Protein AF-0000000067244281 (afdb_homodimer)

Structure (mmCIF, N/CA/C/O backbone):
data_AF-0000000067244281-model_v1
#
loop_
_entity.id
_entity.type
_entity.pdbx_description
1 polymer 'EF-hand domain-containing protein'
#
loop_
_atom_site.group_PDB
_atom_site.id
_atom_site.type_symbol
_atom_site.label_atom_id
_atom_site.label_alt_id
_atom_site.label_comp_id
_atom_site.label_asym_id
_atom_site.label_entity_id
_atom_site.label_seq_id
_atom_site.pdbx_PDB_ins_code
_atom_site.Cartn_x
_atom_site.Cartn_y
_atom_site.Cartn_z
_atom_site.occupancy
_atom_site.B_iso_or_equiv
_atom_site.auth_seq_id
_atom_site.auth_comp_id
_atom_site.auth_asym_id
_atom_site.auth_atom_id
_atom_site.pdbx_PDB_model_num
ATOM 1 N N . MET A 1 1 ? 5.984 23.828 17.141 1 39.94 1 MET A N 1
ATOM 2 C CA . MET A 1 1 ? 6.027 24.656 15.93 1 39.94 1 MET A CA 1
ATOM 3 C C . MET A 1 1 ? 4.652 25.234 15.617 1 39.94 1 MET A C 1
ATOM 5 O O . MET A 1 1 ? 3.639 24.547 15.734 1 39.94 1 MET A O 1
ATOM 9 N N . ALA A 1 2 ? 4.473 26.312 15.766 1 45.44 2 ALA A N 1
ATOM 10 C CA . ALA A 1 2 ? 3.221 27.031 15.555 1 45.44 2 ALA A CA 1
ATOM 11 C C . ALA A 1 2 ? 2.51 26.547 14.297 1 45.44 2 ALA A C 1
ATOM 13 O O . ALA A 1 2 ? 3.158 26.141 13.328 1 45.44 2 ALA A O 1
ATOM 14 N N . GLY A 1 3 ? 1.385 26 14.414 1 52.44 3 GLY A N 1
ATOM 15 C CA . GLY A 1 3 ? 0.522 25.672 13.297 1 52.44 3 GLY A CA 1
ATOM 16 C C . GLY A 1 3 ? 0.707 26.594 12.102 1 52.44 3 GLY A C 1
ATOM 17 O O . GLY A 1 3 ? 0.56 27.812 12.227 1 52.44 3 GLY A O 1
ATOM 18 N N . VAL A 1 4 ? 1.718 26.25 11.312 1 57.94 4 VAL A N 1
ATOM 19 C CA . VAL A 1 4 ? 1.982 27.109 10.156 1 57.94 4 VAL A CA 1
ATOM 20 C C . VAL A 1 4 ? 0.672 27.688 9.641 1 57.94 4 VAL A C 1
ATOM 22 O O . VAL A 1 4 ? -0.298 26.953 9.422 1 57.94 4 VAL A O 1
ATOM 25 N N . ASP A 1 5 ? 0.511 29 9.852 1 70.19 5 ASP A N 1
ATOM 26 C CA . ASP A 1 5 ? -0.559 29.859 9.359 1 70.19 5 ASP A CA 1
ATOM 27 C C . ASP A 1 5 ? -0.909 29.531 7.91 1 70.19 5 ASP A C 1
ATOM 29 O O . ASP A 1 5 ? -0.02 29.391 7.066 1 70.19 5 ASP A O 1
ATOM 33 N N . PRO A 1 6 ? -2.156 28.922 7.719 1 76 6 PRO A N 1
ATOM 34 C CA . PRO A 1 6 ? -2.605 28.719 6.34 1 76 6 PRO A CA 1
ATOM 35 C C . PRO A 1 6 ? -2.156 29.844 5.402 1 76 6 PRO A C 1
ATOM 37 O O . PRO A 1 6 ? -1.939 29.609 4.211 1 76 6 PRO A O 1
ATOM 40 N N . TYR A 1 7 ? -1.967 30.953 5.961 1 81.19 7 TYR A N 1
ATOM 41 C CA . TYR A 1 7 ? -1.537 32.094 5.148 1 81.19 7 TYR A CA 1
ATOM 42 C C . TYR A 1 7 ? -0.108 31.891 4.656 1 81.19 7 TYR A C 1
ATOM 44 O O . TYR A 1 7 ? 0.201 32.188 3.498 1 81.19 7 TYR A O 1
ATOM 52 N N . VAL A 1 8 ? 0.702 31.391 5.48 1 83.69 8 VAL A N 1
ATOM 53 C CA . VAL A 1 8 ? 2.098 31.172 5.109 1 83.69 8 VAL A CA 1
ATOM 54 C C . VAL A 1 8 ? 2.188 30.109 4.031 1 83.69 8 VAL A C 1
ATOM 56 O O . VAL A 1 8 ? 2.953 30.25 3.07 1 83.69 8 VAL A O 1
ATOM 59 N N . ALA A 1 9 ? 1.4 29.062 4.184 1 85.88 9 ALA A N 1
ATOM 60 C CA . ALA A 1 9 ? 1.391 27.984 3.186 1 85.88 9 ALA A CA 1
ATOM 61 C C . ALA A 1 9 ? 0.965 28.516 1.819 1 85.88 9 ALA A C 1
ATOM 63 O O . ALA A 1 9 ? 1.514 28.109 0.792 1 85.88 9 ALA A O 1
ATOM 64 N N . ARG A 1 10 ? 0.067 29.406 1.82 1 87.69 10 ARG A N 1
ATOM 65 C CA . ARG A 1 10 ? -0.405 30 0.571 1 87.69 10 ARG A CA 1
ATOM 66 C C . ARG A 1 10 ? 0.693 30.812 -0.098 1 87.69 10 ARG A C 1
ATOM 68 O O . ARG A 1 10 ? 0.824 30.797 -1.324 1 87.69 10 ARG A O 1
ATOM 75 N N . LEU A 1 11 ? 1.408 31.531 0.73 1 86.12 11 LEU A N 1
ATOM 76 C CA . LEU A 1 11 ? 2.518 32.312 0.193 1 86.12 11 LEU A CA 1
ATOM 77 C C . LEU A 1 11 ? 3.557 31.406 -0.457 1 86.12 11 LEU A C 1
ATOM 79 O O . LEU A 1 11 ? 4.102 31.734 -1.514 1 86.12 11 LEU A O 1
ATOM 83 N N . TRP A 1 12 ? 3.811 30.281 0.186 1 86.62 12 TRP A N 1
ATOM 84 C CA . TRP A 1 12 ? 4.738 29.312 -0.394 1 86.62 12 TRP A CA 1
ATOM 85 C C . TRP A 1 12 ? 4.223 28.797 -1.73 1 86.62 12 TRP A C 1
ATOM 87 O O . TRP A 1 12 ? 4.98 28.672 -2.697 1 86.62 12 TRP A O 1
ATOM 97 N N . PHE A 1 13 ? 2.967 28.484 -1.746 1 90.19 13 PHE A N 1
ATOM 98 C CA . PHE A 1 13 ? 2.318 28.016 -2.963 1 90.19 13 PHE A CA 1
ATOM 99 C C . PHE A 1 13 ? 2.518 29.016 -4.105 1 90.19 13 PHE A C 1
ATOM 101 O O . PHE A 1 13 ? 2.961 28.641 -5.191 1 90.19 13 PHE A O 1
ATOM 108 N N . GLU A 1 14 ? 2.189 30.234 -3.84 1 89.5 14 GLU A N 1
ATOM 109 C CA . GLU A 1 14 ? 2.266 31.281 -4.855 1 89.5 14 GLU A CA 1
ATOM 110 C C . GLU A 1 14 ? 3.705 31.5 -5.32 1 89.5 14 GLU A C 1
ATOM 112 O O . GLU A 1 14 ? 3.947 31.781 -6.492 1 89.5 14 GLU A O 1
ATOM 117 N N . SER A 1 15 ? 4.555 31.281 -4.441 1 88.81 15 SER A N 1
ATOM 118 C CA . SER A 1 15 ? 5.961 31.516 -4.754 1 88.81 15 SER A CA 1
ATOM 119 C C . SER A 1 15 ? 6.512 30.453 -5.695 1 88.81 15 SER A C 1
ATOM 121 O O . SER A 1 15 ? 7.41 30.719 -6.492 1 88.81 15 SER A O 1
ATOM 123 N N . VAL A 1 16 ? 5.984 29.281 -5.609 1 88.56 16 VAL A N 1
ATOM 124 C CA . VAL A 1 16 ? 6.621 28.172 -6.316 1 88.56 16 VAL A CA 1
ATOM 125 C C . VAL A 1 16 ? 5.82 27.844 -7.574 1 88.56 16 VAL A C 1
ATOM 127 O O . VAL A 1 16 ? 6.328 27.172 -8.477 1 88.56 16 VAL A O 1
ATOM 130 N N . ASP A 1 17 ? 4.578 28.234 -7.566 1 89.56 17 ASP A N 1
ATOM 131 C CA . ASP A 1 17 ? 3.783 27.984 -8.766 1 89.56 17 ASP A CA 1
ATOM 132 C C . ASP A 1 17 ? 4.398 28.672 -9.984 1 89.56 17 ASP A C 1
ATOM 134 O O . ASP A 1 17 ? 3.861 29.672 -10.484 1 89.56 17 ASP A O 1
ATOM 138 N N . ALA A 1 18 ? 5.383 28.078 -10.594 1 84.12 18 ALA A N 1
ATOM 139 C CA . ALA A 1 18 ? 6.238 28.641 -11.641 1 84.12 18 ALA A CA 1
ATOM 140 C C . ALA A 1 18 ? 5.434 28.953 -12.898 1 84.12 18 ALA A C 1
ATOM 142 O O . ALA A 1 18 ? 5.73 29.922 -13.609 1 84.12 18 ALA A O 1
ATOM 143 N N . ASP A 1 19 ? 4.418 28.219 -13.164 1 84.06 19 ASP A N 1
ATOM 144 C CA . ASP A 1 19 ? 3.695 28.406 -14.422 1 84.06 19 ASP A CA 1
ATOM 145 C C . ASP A 1 19 ? 2.391 29.156 -14.188 1 84.06 19 ASP A C 1
ATOM 147 O O . ASP A 1 19 ? 1.581 29.312 -15.109 1 84.06 19 ASP A O 1
ATOM 151 N N . ASN A 1 20 ? 2.135 29.609 -13.016 1 87.06 20 ASN A N 1
ATOM 152 C CA . ASN A 1 20 ? 0.941 30.344 -12.609 1 87.06 20 ASN A CA 1
ATOM 153 C C . ASN A 1 20 ? -0.333 29.625 -13.031 1 87.06 20 ASN A C 1
ATOM 155 O O . ASN A 1 20 ? -1.274 30.25 -13.523 1 87.06 20 ASN A O 1
ATOM 159 N N . SER A 1 21 ? -0.337 28.297 -12.961 1 87.56 21 SER A N 1
ATOM 160 C CA . SER A 1 21 ? -1.467 27.469 -13.352 1 87.56 21 SER A CA 1
ATOM 161 C C . SER A 1 21 ? -2.486 27.344 -12.227 1 87.56 21 SER A C 1
ATOM 163 O O . SER A 1 21 ? -3.623 26.922 -12.445 1 87.56 21 SER A O 1
ATOM 165 N N . GLY A 1 22 ? -2.008 27.719 -11.031 1 92.56 22 GLY A N 1
ATOM 166 C CA . GLY A 1 22 ? -2.844 27.469 -9.867 1 92.56 22 GLY A CA 1
ATOM 167 C C . GLY A 1 22 ? -2.748 26.047 -9.344 1 92.56 22 GLY A C 1
ATOM 168 O O . GLY A 1 22 ? -3.506 25.656 -8.453 1 92.56 22 GLY A O 1
ATOM 169 N N . LEU A 1 23 ? -1.831 25.312 -9.938 1 93.69 23 LEU A N 1
ATOM 170 C CA . LEU A 1 23 ? -1.598 23.938 -9.523 1 93.69 23 LEU A CA 1
ATOM 171 C C . LEU A 1 23 ? -0.111 23.672 -9.305 1 93.69 23 LEU A C 1
ATOM 173 O O . LEU A 1 23 ? 0.734 24.297 -9.953 1 93.69 23 LEU A O 1
ATOM 177 N N . LEU A 1 24 ? 0.191 22.859 -8.305 1 94.25 24 LEU A N 1
ATOM 178 C CA . LEU A 1 24 ? 1.571 22.453 -8.055 1 94.25 24 LEU A CA 1
ATOM 179 C C . LEU A 1 24 ? 1.804 21.016 -8.461 1 94.25 24 LEU A C 1
ATOM 181 O O . LEU A 1 24 ? 1.028 20.125 -8.094 1 94.25 24 LEU A O 1
ATOM 185 N N . ASP A 1 25 ? 2.805 20.812 -9.266 1 92.5 25 ASP A N 1
ATOM 186 C CA . ASP A 1 25 ? 3.25 19.438 -9.484 1 92.5 25 ASP A CA 1
ATOM 187 C C . ASP A 1 25 ? 4.219 18.984 -8.391 1 92.5 25 ASP A C 1
ATOM 189 O O . ASP A 1 25 ? 4.473 19.734 -7.441 1 92.5 25 ASP A O 1
ATOM 193 N N . ALA A 1 26 ? 4.785 17.75 -8.484 1 92.69 26 ALA A N 1
ATOM 194 C CA . ALA A 1 26 ? 5.613 17.188 -7.43 1 92.69 26 ALA A CA 1
ATOM 195 C C . ALA A 1 26 ? 6.895 17.984 -7.238 1 92.69 26 ALA A C 1
ATOM 197 O O . ALA A 1 26 ? 7.328 18.203 -6.105 1 92.69 26 ALA A O 1
ATOM 198 N N . LYS A 1 27 ? 7.457 18.391 -8.32 1 93.19 27 LYS A N 1
ATOM 199 C CA . LYS A 1 27 ? 8.695 19.172 -8.25 1 93.19 27 LYS A CA 1
ATOM 200 C C . LYS A 1 27 ? 8.461 20.516 -7.555 1 93.19 27 LYS A C 1
ATOM 202 O O . LYS A 1 27 ? 9.242 20.922 -6.695 1 93.19 27 LYS A O 1
ATOM 207 N N . GLU A 1 28 ? 7.402 21.156 -7.957 1 94.38 28 GLU A N 1
ATOM 208 C CA . GLU A 1 28 ? 7.051 22.438 -7.348 1 94.38 28 GLU A CA 1
ATOM 209 C C . GLU A 1 28 ? 6.68 22.266 -5.875 1 94.38 28 GLU A C 1
ATOM 211 O O . GLU A 1 28 ? 7.035 23.094 -5.039 1 94.38 28 GLU A O 1
ATOM 216 N N . LEU A 1 29 ? 5.988 21.234 -5.625 1 93.62 29 LEU A N 1
ATOM 217 C CA . LEU A 1 29 ? 5.621 20.922 -4.246 1 93.62 29 LEU A CA 1
ATOM 218 C C . LEU A 1 29 ? 6.863 20.766 -3.379 1 93.62 29 LEU A C 1
ATOM 220 O O . LEU A 1 29 ? 6.941 21.328 -2.283 1 93.62 29 LEU A O 1
ATOM 224 N N . ARG A 1 30 ? 7.723 20.016 -3.881 1 93.38 30 ARG A N 1
ATOM 225 C CA . ARG A 1 30 ? 8.961 19.797 -3.137 1 93.38 30 ARG A CA 1
ATOM 226 C C . ARG A 1 30 ? 9.648 21.109 -2.816 1 93.38 30 ARG A C 1
ATOM 228 O O . ARG A 1 30 ? 10.125 21.312 -1.699 1 93.38 30 ARG A O 1
ATOM 235 N N . GLN A 1 31 ? 9.75 21.953 -3.746 1 93.5 31 GLN A N 1
ATOM 236 C CA . GLN A 1 31 ? 10.367 23.266 -3.562 1 93.5 31 GLN A CA 1
ATOM 237 C C . GLN A 1 31 ? 9.617 24.078 -2.512 1 93.5 31 GLN A C 1
ATOM 239 O O . GLN A 1 31 ? 10.234 24.734 -1.669 1 93.5 31 GLN A O 1
ATOM 244 N N . ALA A 1 32 ? 8.367 24.062 -2.607 1 91.12 32 ALA A N 1
ATOM 245 C CA . ALA A 1 32 ? 7.543 24.812 -1.657 1 91.12 32 ALA A CA 1
ATOM 246 C C . ALA A 1 32 ? 7.77 24.312 -0.231 1 91.12 32 ALA A C 1
ATOM 248 O O . ALA A 1 32 ? 7.918 25.125 0.693 1 91.12 32 ALA A O 1
ATOM 249 N N . LEU A 1 33 ? 7.824 23.031 -0.092 1 90.44 33 LEU A N 1
ATOM 250 C CA . LEU A 1 33 ? 8.008 22.438 1.229 1 90.44 33 LEU A CA 1
ATOM 251 C C . LEU A 1 33 ? 9.406 22.719 1.76 1 90.44 33 LEU A C 1
ATOM 253 O O . LEU A 1 33 ? 9.594 22.891 2.967 1 90.44 33 LEU A O 1
ATOM 257 N N . GLU A 1 34 ? 10.32 22.734 0.867 1 91.5 34 GLU A N 1
ATOM 258 C CA . GLU A 1 34 ? 11.688 23.062 1.255 1 91.5 34 GLU A CA 1
ATOM 259 C C . GLU A 1 34 ? 11.773 24.484 1.836 1 91.5 34 GLU A C 1
ATOM 261 O O . GLU A 1 34 ? 12.539 24.719 2.771 1 91.5 34 GLU A O 1
ATOM 266 N N . ILE A 1 35 ? 11.094 25.375 1.271 1 87.44 35 ILE A N 1
ATOM 267 C CA . ILE A 1 35 ? 11.039 26.75 1.776 1 87.44 35 ILE A CA 1
ATOM 268 C C . ILE A 1 35 ? 10.578 26.75 3.23 1 87.44 35 ILE A C 1
ATOM 270 O O . ILE A 1 35 ? 11.07 27.531 4.047 1 87.44 35 ILE A O 1
ATOM 274 N N . GLY A 1 36 ? 9.711 25.891 3.531 1 83.62 36 GLY A N 1
ATOM 275 C CA . GLY A 1 36 ? 9.172 25.797 4.879 1 83.62 36 GLY A CA 1
ATOM 276 C C . GLY A 1 36 ? 10.055 25 5.816 1 83.62 36 GLY A C 1
ATOM 277 O O . GLY A 1 36 ? 9.695 24.766 6.973 1 83.62 36 GLY A O 1
ATOM 278 N N . GLY A 1 37 ? 11.125 24.578 5.297 1 84.75 37 GLY A N 1
ATOM 279 C CA . GLY A 1 37 ? 12.07 23.859 6.145 1 84.75 37 GLY A CA 1
ATOM 280 C C . GLY A 1 37 ? 11.844 22.359 6.145 1 84.75 37 GLY A C 1
ATOM 281 O O . GLY A 1 37 ? 12.359 21.641 7.008 1 84.75 37 GLY A O 1
ATOM 282 N N . LEU A 1 38 ? 11.016 21.953 5.273 1 84 38 LEU A N 1
ATOM 283 C CA . LEU A 1 38 ? 10.727 20.531 5.16 1 84 38 LEU A CA 1
ATOM 284 C C . LEU A 1 38 ? 11.438 19.922 3.955 1 84 38 LEU A C 1
ATOM 286 O O . LEU A 1 38 ? 11.086 20.219 2.809 1 84 38 LEU A O 1
ATOM 290 N N . GLY A 1 39 ? 12.453 19.172 4.184 1 87 39 GLY A N 1
ATOM 291 C CA . GLY A 1 39 ? 13.211 18.547 3.107 1 87 39 GLY A CA 1
ATOM 292 C C . GLY A 1 39 ? 12.742 17.141 2.783 1 87 39 GLY A C 1
ATOM 293 O O . GLY A 1 39 ? 12.992 16.219 3.545 1 87 39 GLY A O 1
ATOM 294 N N . TYR A 1 40 ? 11.984 17.062 1.652 1 90.12 40 TYR A N 1
ATOM 295 C CA . TYR A 1 40 ? 11.531 15.742 1.208 1 90.12 40 TYR A CA 1
ATOM 296 C C . TYR A 1 40 ? 12.102 15.398 -0.159 1 90.12 40 TYR A C 1
ATOM 298 O O . TYR A 1 40 ? 12.539 16.281 -0.9 1 90.12 40 TYR A O 1
ATOM 306 N N . SER A 1 41 ? 12.164 14.18 -0.38 1 90.94 41 SER A N 1
ATOM 307 C CA . SER A 1 41 ? 12.617 13.711 -1.688 1 90.94 41 SER A CA 1
ATOM 308 C C . SER A 1 41 ? 11.531 13.914 -2.744 1 90.94 41 SER A C 1
ATOM 310 O O . SER A 1 41 ? 10.375 14.172 -2.414 1 90.94 41 SER A O 1
ATOM 312 N N . LEU A 1 42 ? 11.906 13.859 -3.977 1 90.5 42 LEU A N 1
ATOM 313 C CA . LEU A 1 42 ? 10.945 13.953 -5.066 1 90.5 42 LEU A CA 1
ATOM 314 C C . LEU A 1 42 ? 9.953 12.797 -5.023 1 90.5 42 LEU A C 1
ATOM 316 O O . LEU A 1 42 ? 8.773 12.977 -5.312 1 90.5 42 LEU A O 1
ATOM 320 N N . GLN A 1 43 ? 10.453 11.672 -4.676 1 84.69 43 GLN A N 1
ATOM 321 C CA . GLN A 1 43 ? 9.594 10.508 -4.551 1 84.69 43 GLN A CA 1
ATOM 322 C C . GLN A 1 43 ? 8.508 10.734 -3.494 1 84.69 43 GLN A C 1
ATOM 324 O O . GLN A 1 43 ? 7.336 10.438 -3.729 1 84.69 43 GLN A O 1
ATOM 329 N N . GLN A 1 44 ? 8.891 11.289 -2.414 1 89.56 44 GLN A N 1
ATOM 330 C CA . GLN A 1 44 ? 7.922 11.609 -1.368 1 89.56 44 GLN A CA 1
ATOM 331 C C . GLN A 1 44 ? 6.914 12.648 -1.851 1 89.56 44 GLN A C 1
ATOM 333 O O . GLN A 1 44 ? 5.715 12.531 -1.586 1 89.56 44 GLN A O 1
ATOM 338 N N . ALA A 1 45 ? 7.43 13.625 -2.57 1 92.31 45 ALA A N 1
ATOM 339 C CA . ALA A 1 45 ? 6.543 14.664 -3.1 1 92.31 45 ALA A CA 1
ATOM 340 C C . ALA A 1 45 ? 5.473 14.055 -4 1 92.31 45 ALA A C 1
ATOM 342 O O . ALA A 1 45 ? 4.305 14.453 -3.947 1 92.31 45 ALA A O 1
ATOM 343 N N . HIS A 1 46 ? 5.852 13.086 -4.797 1 88.12 46 HIS A N 1
ATOM 344 C CA . HIS A 1 46 ? 4.879 12.406 -5.645 1 88.12 46 HIS A CA 1
ATOM 345 C C . HIS A 1 46 ? 3.83 11.68 -4.809 1 88.12 46 HIS A C 1
ATOM 347 O O . HIS A 1 46 ? 2.645 11.695 -5.145 1 88.12 46 HIS A O 1
ATOM 353 N N . GLN A 1 47 ? 4.238 11.133 -3.771 1 86.06 47 GLN A N 1
ATOM 354 C CA . GLN A 1 47 ? 3.316 10.43 -2.887 1 86.06 47 GLN A CA 1
ATOM 355 C C . GLN A 1 47 ? 2.312 11.391 -2.262 1 86.06 47 GLN A C 1
ATOM 357 O O . GLN A 1 47 ? 1.13 11.062 -2.131 1 86.06 47 GLN A O 1
ATOM 362 N N . PHE A 1 48 ? 2.873 12.508 -1.872 1 92.19 48 PHE A N 1
ATOM 363 C CA . PHE A 1 48 ? 2.002 13.508 -1.267 1 92.19 48 PHE A CA 1
ATOM 364 C C . PHE A 1 48 ? 0.946 13.984 -2.26 1 92.19 48 PHE A C 1
ATOM 366 O O . PHE A 1 48 ? -0.233 14.086 -1.918 1 92.19 48 PHE A O 1
ATOM 373 N N . VAL A 1 49 ? 1.405 14.203 -3.436 1 91.5 49 VAL A N 1
ATOM 374 C CA . VAL A 1 49 ? 0.482 14.641 -4.48 1 91.5 49 VAL A CA 1
ATOM 375 C C . VAL A 1 49 ? -0.617 13.594 -4.664 1 91.5 49 VAL A C 1
ATOM 377 O O . VAL A 1 49 ? -1.804 13.93 -4.68 1 91.5 49 VAL A O 1
ATOM 380 N N . ARG A 1 50 ? -0.253 12.422 -4.73 1 84.5 50 ARG A N 1
ATOM 381 C CA . ARG A 1 50 ? -1.217 11.352 -4.941 1 84.5 50 ARG A CA 1
ATOM 382 C C . ARG A 1 50 ? -2.213 11.273 -3.789 1 84.5 50 ARG A C 1
ATOM 384 O O . ARG A 1 50 ? -3.41 11.078 -4.008 1 84.5 50 ARG A O 1
ATOM 391 N N . ALA A 1 51 ? -1.739 11.422 -2.596 1 87.69 51 ALA A N 1
ATOM 392 C CA . ALA A 1 51 ? -2.564 11.266 -1.401 1 87.69 51 ALA A CA 1
ATOM 393 C C . ALA A 1 51 ? -3.543 12.43 -1.258 1 87.69 51 ALA A C 1
ATOM 395 O O . ALA A 1 51 ? -4.629 12.273 -0.692 1 87.69 51 ALA A O 1
ATOM 396 N N . PHE A 1 52 ? -3.15 13.594 -1.808 1 91.69 52 PHE A N 1
ATOM 397 C CA . PHE A 1 52 ? -3.963 14.773 -1.511 1 91.69 52 PHE A CA 1
ATOM 398 C C . PHE A 1 52 ? -4.629 15.297 -2.775 1 91.69 52 PHE A C 1
ATOM 400 O O . PHE A 1 52 ? -5.438 16.234 -2.713 1 91.69 52 PHE A O 1
ATOM 407 N N . ASP A 1 53 ? -4.254 14.609 -3.869 1 88.62 53 ASP A N 1
ATOM 408 C CA . ASP A 1 53 ? -4.879 14.984 -5.133 1 88.62 53 ASP A CA 1
ATOM 409 C C . ASP A 1 53 ? -6.305 14.445 -5.223 1 88.62 53 ASP A C 1
ATOM 411 O O . ASP A 1 53 ? -6.508 13.258 -5.484 1 88.62 53 ASP A O 1
ATOM 415 N N . SER A 1 54 ? -7.262 15.289 -5.121 1 81.69 54 SER A N 1
ATOM 416 C CA . SER A 1 54 ? -8.656 14.867 -5.145 1 81.69 54 SER A CA 1
ATOM 417 C C . SER A 1 54 ? -9.211 14.859 -6.566 1 81.69 54 SER A C 1
ATOM 419 O O . SER A 1 54 ? -10.25 14.25 -6.832 1 81.69 54 SER A O 1
ATOM 421 N N . LYS A 1 55 ? -8.516 15.469 -7.469 1 80.81 55 LYS A N 1
ATOM 422 C CA . LYS A 1 55 ? -9.039 15.617 -8.82 1 80.81 55 LYS A CA 1
ATOM 423 C C . LYS A 1 55 ? -8.43 14.586 -9.766 1 80.81 55 LYS A C 1
ATOM 425 O O . LYS A 1 55 ? -8.875 14.438 -10.906 1 80.81 55 LYS A O 1
ATOM 430 N N . GLY A 1 56 ? -7.402 13.992 -9.352 1 77.5 56 GLY A N 1
ATOM 431 C CA . GLY A 1 56 ? -6.793 12.938 -10.148 1 77.5 56 GLY A CA 1
ATOM 432 C C . GLY A 1 56 ? -5.934 13.469 -11.281 1 77.5 56 GLY A C 1
ATOM 433 O O . GLY A 1 56 ? -5.695 12.773 -12.266 1 77.5 56 GLY A O 1
ATOM 434 N N . ASN A 1 57 ? -5.566 14.641 -11.242 1 80.69 57 ASN A N 1
ATOM 435 C CA . ASN A 1 57 ? -4.758 15.211 -12.312 1 80.69 57 ASN A CA 1
ATOM 436 C C . ASN A 1 57 ? -3.275 15.227 -11.953 1 80.69 57 ASN A C 1
ATOM 438 O O . ASN A 1 57 ? -2.473 15.859 -12.633 1 80.69 57 ASN A O 1
ATOM 442 N N . HIS A 1 58 ? -2.869 14.719 -10.781 1 84.75 58 HIS A N 1
ATOM 443 C CA . HIS A 1 58 ? -1.497 14.578 -10.305 1 84.75 58 HIS A CA 1
ATOM 444 C C . HIS A 1 58 ? -0.901 15.922 -9.922 1 84.75 58 HIS A C 1
ATOM 446 O O . HIS A 1 58 ? 0.314 16.125 -10 1 84.75 58 HIS A O 1
ATOM 452 N N . LYS A 1 59 ? -1.717 16.906 -9.648 1 92.12 59 LYS A N 1
ATOM 453 C CA . LYS A 1 59 ? -1.316 18.219 -9.156 1 92.12 59 LYS A CA 1
ATOM 454 C C . LYS A 1 59 ? -2.176 18.641 -7.969 1 92.12 59 LYS A C 1
ATOM 456 O O . LYS A 1 59 ? -3.238 18.062 -7.727 1 92.12 59 LYS A O 1
ATOM 461 N N . LEU A 1 60 ? -1.654 19.578 -7.242 1 94.75 60 LEU A N 1
ATOM 462 C CA . LEU A 1 60 ? -2.391 20.062 -6.078 1 94.75 60 LEU A CA 1
ATOM 463 C C . LEU A 1 60 ? -2.812 21.516 -6.27 1 94.75 60 LEU A C 1
ATOM 465 O O . LEU A 1 60 ? -2.012 22.359 -6.707 1 94.75 60 LEU A O 1
ATOM 469 N N . ASN A 1 61 ? -4.02 21.797 -6.039 1 94.38 61 ASN A N 1
ATOM 470 C CA . ASN A 1 61 ? -4.434 23.188 -5.934 1 94.38 61 ASN A CA 1
ATOM 471 C C . ASN A 1 61 ? -4.062 23.781 -4.574 1 94.38 61 ASN A C 1
ATOM 473 O O . ASN A 1 61 ? -3.52 23.078 -3.717 1 94.38 61 ASN A O 1
ATOM 477 N N . VAL A 1 62 ? -4.348 25.047 -4.453 1 92 62 VAL A N 1
ATOM 478 C CA . VAL A 1 62 ? -3.893 25.75 -3.26 1 92 62 VAL A CA 1
ATOM 479 C C . VAL A 1 62 ? -4.543 25.141 -2.018 1 92 62 VAL A C 1
ATOM 481 O O . VAL A 1 62 ? -3.893 25 -0.982 1 92 62 VAL A O 1
ATOM 484 N N . ASN A 1 63 ? -5.773 24.812 -2.053 1 93.56 63 ASN A N 1
ATOM 485 C CA . ASN A 1 63 ? -6.461 24.219 -0.909 1 93.56 63 ASN A CA 1
ATOM 486 C C . ASN A 1 63 ? -5.883 22.859 -0.547 1 93.56 63 ASN A C 1
ATOM 488 O O . ASN A 1 63 ? -5.676 22.562 0.63 1 93.56 63 ASN A O 1
ATOM 492 N N . GLU A 1 64 ? -5.652 22.047 -1.507 1 94.06 64 GLU A N 1
ATOM 493 C CA . GLU A 1 64 ? -5.035 20.75 -1.291 1 94.06 64 GLU A CA 1
ATOM 494 C C . GLU A 1 64 ? -3.648 20.891 -0.672 1 94.06 64 GLU A C 1
ATOM 496 O O . GLU A 1 64 ? -3.271 20.109 0.202 1 94.06 64 GLU A O 1
ATOM 501 N N . PHE A 1 65 ? -2.936 21.906 -1.188 1 94.12 65 PHE A N 1
ATOM 502 C CA . PHE A 1 65 ? -1.602 22.172 -0.656 1 94.12 65 PHE A CA 1
ATOM 503 C C . PHE A 1 65 ? -1.673 22.562 0.813 1 94.12 65 PHE A C 1
ATOM 505 O O . PHE A 1 65 ? -0.882 22.094 1.631 1 94.12 65 PHE A O 1
ATOM 512 N N . VAL A 1 66 ? -2.549 23.422 1.122 1 92.69 66 VAL A N 1
ATOM 513 C CA . VAL A 1 66 ? -2.693 23.875 2.5 1 92.69 66 VAL A CA 1
ATOM 514 C C . VAL A 1 66 ? -3.047 22.703 3.404 1 92.69 66 VAL A C 1
ATOM 516 O O . VAL A 1 66 ? -2.52 22.578 4.512 1 92.69 66 VAL A O 1
ATOM 519 N N . GLU A 1 67 ? -3.912 21.859 2.934 1 93.25 67 GLU A N 1
ATOM 520 C CA . GLU A 1 67 ? -4.277 20.656 3.689 1 93.25 67 GLU A CA 1
ATOM 521 C C . GLU A 1 67 ? -3.068 19.75 3.91 1 93.25 67 GLU A C 1
ATOM 523 O O . GLU A 1 67 ? -2.869 19.234 5.008 1 93.25 67 GLU A O 1
ATOM 528 N N . LEU A 1 68 ? -2.352 19.562 2.875 1 94 68 LEU A N 1
ATOM 529 C CA . LEU A 1 68 ? -1.132 18.766 2.977 1 94 68 LEU A CA 1
ATOM 530 C C . LEU A 1 68 ? -0.17 19.375 3.99 1 94 68 LEU A C 1
ATOM 532 O O . LEU A 1 68 ? 0.377 18.672 4.836 1 94 68 LEU A O 1
ATOM 536 N N . HIS A 1 69 ? 0.009 20.688 3.82 1 91.62 69 HIS A N 1
ATOM 537 C CA . HIS A 1 69 ? 0.905 21.391 4.742 1 91.62 69 HIS A CA 1
ATOM 538 C C . HIS A 1 69 ? 0.463 21.188 6.188 1 91.62 69 HIS A C 1
ATOM 540 O O . HIS A 1 69 ? 1.29 20.938 7.062 1 91.62 69 HIS A O 1
ATOM 546 N N . ARG A 1 70 ? -0.782 21.359 6.43 1 92.06 70 ARG A N 1
ATOM 547 C CA . ARG A 1 70 ? -1.326 21.156 7.77 1 92.06 70 ARG A CA 1
ATOM 548 C C . ARG A 1 70 ? -1.073 19.734 8.258 1 92.06 70 ARG A C 1
ATOM 550 O O . ARG A 1 70 ? -0.711 19.531 9.414 1 92.06 70 ARG A O 1
ATOM 557 N N . PHE A 1 71 ? -1.297 18.859 7.414 1 93.75 71 PHE A N 1
ATOM 558 C CA . PHE A 1 71 ? -1.076 17.453 7.719 1 93.75 71 PHE A CA 1
ATOM 559 C C . PHE A 1 71 ? 0.375 17.203 8.109 1 93.75 71 PHE A C 1
ATOM 561 O O . PHE A 1 71 ? 0.647 16.594 9.141 1 93.75 71 PHE A O 1
ATOM 568 N N . LEU A 1 72 ? 1.306 17.672 7.309 1 93.62 72 LEU A N 1
ATOM 569 C CA . LEU A 1 72 ? 2.729 17.484 7.562 1 93.62 72 LEU A CA 1
ATOM 570 C C . LEU A 1 72 ? 3.137 18.109 8.891 1 93.62 72 LEU A C 1
ATOM 572 O O . LEU A 1 72 ? 3.916 17.531 9.648 1 93.62 72 LEU A O 1
ATOM 576 N N . SER A 1 73 ? 2.611 19.25 9.148 1 91.62 73 SER A N 1
ATOM 577 C CA . SER A 1 73 ? 2.891 19.938 10.406 1 91.62 73 SER A CA 1
ATOM 578 C C . SER A 1 73 ? 2.361 19.141 11.594 1 91.62 73 SER A C 1
ATOM 580 O O . SER A 1 73 ? 3.053 18.984 12.602 1 91.62 73 SER A O 1
ATOM 582 N N . ALA A 1 74 ? 1.157 18.656 11.438 1 93.88 74 ALA A N 1
ATOM 583 C CA . ALA A 1 74 ? 0.546 17.875 12.5 1 93.88 74 ALA A CA 1
ATOM 584 C C . ALA A 1 74 ? 1.354 16.609 12.781 1 93.88 74 ALA A C 1
ATOM 586 O O . ALA A 1 74 ? 1.533 16.219 13.945 1 93.88 74 ALA A O 1
ATOM 587 N N . VAL A 1 75 ? 1.778 15.984 11.734 1 94.75 75 VAL A N 1
ATOM 588 C CA . VAL A 1 75 ? 2.568 14.766 11.875 1 94.75 75 VAL A CA 1
ATOM 589 C C . VAL A 1 75 ? 3.871 15.078 12.609 1 94.75 75 VAL A C 1
ATOM 591 O O . VAL A 1 75 ? 4.254 14.359 13.539 1 94.75 75 VAL A O 1
ATOM 594 N N . THR A 1 76 ? 4.547 16.141 12.195 1 91.75 76 THR A N 1
ATOM 595 C CA . THR A 1 76 ? 5.805 16.547 12.82 1 91.75 76 THR A CA 1
ATOM 596 C C . THR A 1 76 ? 5.594 16.859 14.297 1 91.75 76 THR A C 1
ATOM 598 O O . THR A 1 76 ? 6.367 16.422 15.148 1 91.75 76 THR A O 1
ATOM 601 N N . ASP A 1 77 ? 4.57 17.594 14.57 1 93.5 77 ASP A N 1
ATOM 602 C CA . ASP A 1 77 ? 4.27 17.969 15.945 1 93.5 77 ASP A CA 1
ATOM 603 C C . ASP A 1 77 ? 3.975 16.734 16.797 1 93.5 77 ASP A C 1
ATOM 605 O O . ASP A 1 77 ? 4.453 16.641 17.938 1 93.5 77 ASP A O 1
ATOM 609 N N . ALA A 1 78 ? 3.184 15.859 16.281 1 95.5 78 ALA A N 1
ATOM 610 C CA . ALA A 1 78 ? 2.812 14.656 17.016 1 95.5 78 ALA A CA 1
ATOM 611 C C . ALA A 1 78 ? 4.039 13.805 17.328 1 95.5 78 ALA A C 1
ATOM 613 O O . ALA A 1 78 ? 4.207 13.328 18.453 1 95.5 78 ALA A O 1
ATOM 614 N N . PHE A 1 79 ? 4.867 13.648 16.328 1 95.56 79 PHE A N 1
ATOM 615 C CA . PHE A 1 79 ? 6.074 12.859 16.5 1 95.56 79 PHE A CA 1
ATOM 616 C C . PHE A 1 79 ? 6.996 13.5 17.531 1 95.56 79 PHE A C 1
ATOM 618 O O . PHE A 1 79 ? 7.488 12.828 18.438 1 95.56 79 PHE A O 1
ATOM 625 N N . THR A 1 80 ? 7.211 14.789 17.453 1 94.19 80 THR A N 1
ATOM 626 C CA . THR A 1 80 ? 8.117 15.508 18.328 1 94.19 80 THR A CA 1
ATOM 627 C C . THR A 1 80 ? 7.617 15.469 19.781 1 94.19 80 THR A C 1
ATOM 629 O O . THR A 1 80 ? 8.406 15.32 20.703 1 94.19 80 THR A O 1
ATOM 632 N N . ALA A 1 81 ? 6.332 15.586 19.906 1 95.06 81 ALA A N 1
ATOM 633 C CA . ALA A 1 81 ? 5.73 15.609 21.234 1 95.06 81 ALA A CA 1
ATOM 634 C C . ALA A 1 81 ? 5.977 14.289 21.969 1 95.06 81 ALA A C 1
ATOM 636 O O . ALA A 1 81 ? 6.18 14.281 23.188 1 95.06 81 ALA A O 1
ATOM 637 N N . VAL A 1 82 ? 6.004 13.219 21.266 1 94.94 82 VAL A N 1
ATOM 638 C CA . VAL A 1 82 ? 6.09 11.914 21.906 1 94.94 82 VAL A CA 1
ATOM 639 C C . VAL A 1 82 ? 7.547 11.461 21.969 1 94.94 82 VAL A C 1
ATOM 641 O O . VAL A 1 82 ? 7.973 10.828 22.938 1 94.94 82 VAL A O 1
ATOM 644 N N . ALA A 1 83 ? 8.25 11.688 20.906 1 93.5 83 ALA A N 1
ATOM 645 C CA . ALA A 1 83 ? 9.641 11.25 20.828 1 93.5 83 ALA A CA 1
ATOM 646 C C . ALA A 1 83 ? 10.508 11.992 21.844 1 93.5 83 ALA A C 1
ATOM 648 O O . ALA A 1 83 ? 11.516 11.461 22.312 1 93.5 83 ALA A O 1
ATOM 649 N N . LYS A 1 84 ? 10.141 13.125 22.266 1 92 84 LYS A N 1
ATOM 650 C CA . LYS A 1 84 ? 10.844 13.938 23.266 1 92 84 LYS A CA 1
ATOM 651 C C . LYS A 1 84 ? 12.344 13.961 22.984 1 92 84 LYS A C 1
ATOM 653 O O . LYS A 1 84 ? 13.156 13.672 23.875 1 92 84 LYS A O 1
ATOM 658 N N . GLY A 1 85 ? 12.727 14.242 21.703 1 90.31 85 GLY A N 1
ATOM 659 C CA . GLY A 1 85 ? 14.125 14.398 21.328 1 90.31 85 GLY A CA 1
ATOM 660 C C . GLY A 1 85 ? 14.727 13.141 20.734 1 90.31 85 GLY A C 1
ATOM 661 O O . GLY A 1 85 ? 15.805 13.18 20.141 1 90.31 85 GLY A O 1
ATOM 662 N N . SER A 1 86 ? 14.062 12.016 20.938 1 92.5 86 SER A N 1
ATOM 663 C CA . SER A 1 86 ? 14.539 10.773 20.328 1 92.5 86 SER A CA 1
ATOM 664 C C . SER A 1 86 ? 14.336 10.797 18.812 1 92.5 86 SER A C 1
ATOM 666 O O . SER A 1 86 ? 13.453 11.5 18.312 1 92.5 86 SER A O 1
ATOM 668 N N . LYS A 1 87 ? 15.211 10.094 18.156 1 93.44 87 LYS A N 1
ATOM 669 C CA . LYS A 1 87 ? 15.094 10.008 16.703 1 93.44 87 LYS A CA 1
ATOM 670 C C . LYS A 1 87 ? 14.055 8.969 16.297 1 93.44 87 LYS A C 1
ATOM 672 O O . LYS A 1 87 ? 13.625 8.93 15.141 1 93.44 87 LYS A O 1
ATOM 677 N N . THR A 1 88 ? 13.711 8.156 17.266 1 94.38 88 THR A N 1
ATOM 678 C CA . THR A 1 88 ? 12.773 7.082 16.953 1 94.38 88 THR A CA 1
ATOM 679 C C . THR A 1 88 ? 11.75 6.93 18.078 1 94.38 88 THR A C 1
ATOM 681 O O . THR A 1 88 ? 11.945 7.445 19.188 1 94.38 88 THR A O 1
ATOM 684 N N . ILE A 1 89 ? 10.617 6.383 17.688 1 94.25 89 ILE A N 1
ATOM 685 C CA . ILE A 1 89 ? 9.617 5.98 18.656 1 94.25 89 ILE A CA 1
ATOM 686 C C . ILE A 1 89 ? 9.398 4.469 18.578 1 94.25 89 ILE A C 1
ATOM 688 O O . ILE A 1 89 ? 9.773 3.834 17.594 1 94.25 89 ILE A O 1
ATOM 692 N N . THR A 1 90 ? 8.867 3.961 19.641 1 93.06 90 THR A N 1
ATOM 693 C CA . THR A 1 90 ? 8.625 2.523 19.688 1 93.06 90 THR A CA 1
ATOM 694 C C . THR A 1 90 ? 7.172 2.207 19.344 1 93.06 90 THR A C 1
ATOM 696 O O . THR A 1 90 ? 6.328 3.105 19.297 1 93.06 90 THR A O 1
ATOM 699 N N . ALA A 1 91 ? 6.918 0.924 19.141 1 92.44 91 ALA A N 1
ATOM 700 C CA . ALA A 1 91 ? 5.559 0.461 18.859 1 92.44 91 ALA A CA 1
ATOM 701 C C . ALA A 1 91 ? 4.613 0.801 20.016 1 92.44 91 ALA A C 1
ATOM 703 O O . ALA A 1 91 ? 3.434 1.08 19.781 1 92.44 91 ALA A O 1
ATOM 704 N N . ALA A 1 92 ? 5.133 0.853 21.156 1 93.5 92 ALA A N 1
ATOM 705 C CA . ALA A 1 92 ? 4.328 1.136 22.344 1 93.5 92 ALA A CA 1
ATOM 706 C C . ALA A 1 92 ? 3.869 2.592 22.359 1 93.5 92 ALA A C 1
ATOM 708 O O . ALA A 1 92 ? 2.824 2.914 22.922 1 93.5 92 ALA A O 1
ATOM 709 N N . ASP A 1 93 ? 4.578 3.465 21.719 1 95.44 93 ASP A N 1
ATOM 710 C CA . ASP A 1 93 ? 4.277 4.891 21.688 1 95.44 93 ASP A CA 1
ATOM 711 C C . ASP A 1 93 ? 3.334 5.227 20.531 1 95.44 93 ASP A C 1
ATOM 713 O O . ASP A 1 93 ? 2.73 6.301 20.516 1 95.44 93 ASP A O 1
ATOM 717 N N . ALA A 1 94 ? 3.244 4.312 19.641 1 94.56 94 ALA A N 1
ATOM 718 C CA . ALA A 1 94 ? 2.574 4.582 18.375 1 94.56 94 ALA A CA 1
ATOM 719 C C . ALA A 1 94 ? 1.122 4.996 18.594 1 94.56 94 ALA A C 1
ATOM 721 O O . ALA A 1 94 ? 0.652 5.973 18 1 94.56 94 ALA A O 1
ATOM 722 N N . PRO A 1 95 ? 0.416 4.316 19.531 1 95.5 95 PRO A N 1
ATOM 723 C CA . PRO A 1 95 ? -0.978 4.723 19.734 1 95.5 95 PRO A CA 1
ATOM 724 C C . PRO A 1 95 ? -1.11 6.176 20.172 1 95.5 95 PRO A C 1
ATOM 726 O O . PRO A 1 95 ? -2.037 6.871 19.766 1 95.5 95 PRO A O 1
ATOM 729 N N . GLN A 1 96 ? -0.24 6.594 20.969 1 95.94 96 GLN A N 1
ATOM 730 C CA . GLN A 1 96 ? -0.285 7.965 21.469 1 95.94 96 GLN A CA 1
ATOM 731 C C . GLN A 1 96 ? -0.042 8.969 20.344 1 95.94 96 GLN A C 1
ATOM 733 O O . GLN A 1 96 ? -0.738 9.984 20.25 1 95.94 96 GLN A O 1
ATOM 738 N N . VAL A 1 97 ? 0.92 8.727 19.547 1 95.69 97 VAL A N 1
ATOM 739 C CA . VAL A 1 97 ? 1.24 9.625 18.438 1 95.69 97 VAL A CA 1
ATOM 740 C C . VAL A 1 97 ? 0.068 9.672 17.469 1 95.69 97 VAL A C 1
ATOM 742 O O . VAL A 1 97 ? -0.352 10.758 17.047 1 95.69 97 VAL A O 1
ATOM 745 N N . LEU A 1 98 ? -0.452 8.508 17.172 1 96.75 98 LEU A N 1
ATOM 746 C CA . LEU A 1 98 ? -1.547 8.422 16.203 1 96.75 98 LEU A CA 1
ATOM 747 C C . LEU A 1 98 ? -2.803 9.094 16.75 1 96.75 98 LEU A C 1
ATOM 749 O O . LEU A 1 98 ? -3.561 9.711 16 1 96.75 98 LEU A O 1
ATOM 753 N N . ALA A 1 99 ? -2.973 8.961 18.047 1 96.12 99 ALA A N 1
ATOM 754 C CA . ALA A 1 99 ? -4.125 9.594 18.688 1 96.12 99 ALA A CA 1
ATOM 755 C C . ALA A 1 99 ? -4.086 11.109 18.5 1 96.12 99 ALA A C 1
ATOM 757 O O . ALA A 1 99 ? -5.129 11.75 18.344 1 96.12 99 ALA A O 1
ATOM 758 N N . ARG A 1 100 ? -2.93 11.695 18.547 1 94.88 100 ARG A N 1
ATOM 759 C CA . ARG A 1 100 ? -2.77 13.133 18.359 1 94.88 100 ARG A CA 1
ATOM 760 C C . ARG A 1 100 ? -3.184 13.555 16.953 1 94.88 100 ARG A C 1
ATOM 762 O O . ARG A 1 100 ? -3.541 14.711 16.719 1 94.88 100 ARG A O 1
ATOM 769 N N . LEU A 1 101 ? -3.117 12.625 16.078 1 95.25 101 LEU A N 1
ATOM 770 C CA . LEU A 1 101 ? -3.514 12.891 14.695 1 95.25 101 LEU A CA 1
ATOM 771 C C . LEU A 1 101 ? -4.977 12.516 14.469 1 95.25 101 LEU A C 1
ATOM 773 O O . LEU A 1 101 ? -5.492 12.664 13.359 1 95.25 101 LEU A O 1
ATOM 777 N N . GLY A 1 102 ? -5.586 11.984 15.477 1 94.44 102 GLY A N 1
ATOM 778 C CA . GLY A 1 102 ? -7.004 11.672 15.383 1 94.44 102 GLY A CA 1
ATOM 779 C C . GLY A 1 102 ? -7.277 10.227 15.008 1 94.44 102 GLY A C 1
ATOM 780 O O . GLY A 1 102 ? -8.398 9.875 14.641 1 94.44 102 GLY A O 1
ATOM 781 N N . TYR A 1 103 ? -6.305 9.422 15.109 1 95.44 103 TYR A N 1
ATOM 782 C CA . TYR A 1 103 ? -6.504 8.016 14.773 1 95.44 103 TYR A CA 1
ATOM 783 C C . TYR A 1 103 ? -6.5 7.148 16.031 1 95.44 103 TYR A C 1
ATOM 785 O O . TYR A 1 103 ? -5.605 7.27 16.875 1 95.44 103 TYR A O 1
ATOM 793 N N . THR A 1 104 ? -7.496 6.414 16.188 1 94.5 104 THR A N 1
ATOM 794 C CA . THR A 1 104 ? -7.586 5.379 17.219 1 94.5 104 THR A CA 1
ATOM 795 C C . THR A 1 104 ? -7.773 4.004 16.578 1 94.5 104 THR A C 1
ATOM 797 O O . THR A 1 104 ? -8.859 3.688 16.078 1 94.5 104 THR A O 1
ATOM 800 N N . LEU A 1 105 ? -6.781 3.246 16.578 1 95.69 105 LEU A N 1
ATOM 801 C CA . LEU A 1 105 ? -6.809 1.933 15.945 1 95.69 105 LEU A CA 1
ATOM 802 C C . LEU A 1 105 ? -6.93 0.826 16.984 1 95.69 105 LEU A C 1
ATOM 804 O O . LEU A 1 105 ? -6.398 0.951 18.094 1 95.69 105 LEU A O 1
ATOM 808 N N . ASP A 1 106 ? -7.621 -0.173 16.688 1 94.69 106 ASP A N 1
ATOM 809 C CA . ASP A 1 106 ? -7.594 -1.356 17.531 1 94.69 106 ASP A CA 1
ATOM 810 C C . ASP A 1 106 ? -6.266 -2.1 17.406 1 94.69 106 ASP A C 1
ATOM 812 O O . ASP A 1 106 ? -5.457 -1.784 16.531 1 94.69 106 ASP A O 1
ATOM 816 N N . PRO A 1 107 ? -5.945 -3.021 18.266 1 93.25 107 PRO A N 1
ATOM 817 C CA . PRO A 1 107 ? -4.641 -3.688 18.297 1 93.25 107 PRO A CA 1
ATOM 818 C C . PRO A 1 107 ? -4.32 -4.41 16.984 1 93.25 107 PRO A C 1
ATOM 820 O O . PRO A 1 107 ? -3.164 -4.434 16.562 1 93.25 107 PRO A O 1
ATOM 823 N N . HIS A 1 108 ? -5.281 -4.949 16.375 1 88.88 108 HIS A N 1
ATOM 824 C CA . HIS A 1 108 ? -5.039 -5.699 15.148 1 88.88 108 HIS A CA 1
ATOM 825 C C . HIS A 1 108 ? -4.621 -4.77 14.008 1 88.88 108 HIS A C 1
ATOM 827 O O . HIS A 1 108 ? -3.615 -5.016 13.344 1 88.88 108 HIS A O 1
ATOM 833 N N . ALA A 1 109 ? -5.41 -3.74 13.828 1 92.44 109 ALA A N 1
ATOM 834 C CA . ALA A 1 109 ? -5.098 -2.762 12.789 1 92.44 109 ALA A CA 1
ATOM 835 C C . ALA A 1 109 ? -3.766 -2.07 13.07 1 92.44 109 ALA A C 1
ATOM 83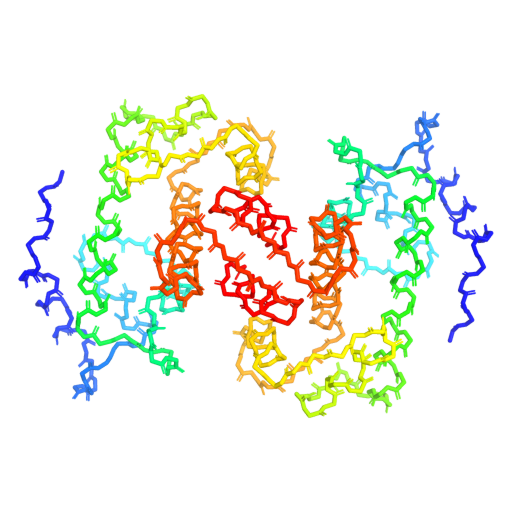7 O O . ALA A 1 109 ? -2.959 -1.868 12.164 1 92.44 109 ALA A O 1
ATOM 838 N N . LEU A 1 110 ? -3.566 -1.743 14.289 1 94.62 110 LEU A N 1
ATOM 839 C CA . LEU A 1 110 ? -2.332 -1.072 14.688 1 94.62 110 LEU A CA 1
ATOM 840 C C . LEU A 1 110 ? -1.119 -1.951 14.398 1 94.62 110 LEU A C 1
ATOM 842 O O . LEU A 1 110 ? -0.151 -1.497 13.781 1 94.62 110 LEU A O 1
ATOM 846 N N . ASN A 1 111 ? -1.198 -3.127 14.789 1 90.31 111 ASN A N 1
ATOM 847 C CA . ASN A 1 111 ? -0.089 -4.047 14.562 1 90.31 111 ASN A CA 1
ATOM 848 C C . ASN A 1 111 ? 0.188 -4.234 13.078 1 90.31 111 ASN A C 1
ATOM 850 O O . ASN A 1 111 ? 1.346 -4.273 12.656 1 90.31 111 ASN A O 1
ATOM 854 N N . ALA A 1 112 ? -0.849 -4.324 12.352 1 86.81 112 ALA A N 1
ATOM 855 C CA . ALA A 1 112 ? -0.708 -4.531 10.914 1 86.81 112 ALA A CA 1
ATOM 856 C C . ALA A 1 112 ? 0.017 -3.357 10.258 1 86.81 112 ALA A C 1
ATOM 858 O O . ALA A 1 112 ? 0.932 -3.555 9.453 1 86.81 112 ALA A O 1
ATOM 859 N N . VAL A 1 113 ? -0.342 -2.168 10.625 1 90.56 113 VAL A N 1
ATOM 860 C CA . VAL A 1 113 ? 0.244 -0.98 10.008 1 90.56 113 VAL A CA 1
ATOM 861 C C . VAL A 1 113 ? 1.7 -0.838 10.445 1 90.56 113 VAL A C 1
ATOM 863 O O . VAL A 1 113 ? 2.564 -0.483 9.641 1 90.56 113 VAL A O 1
ATOM 866 N N . LEU A 1 114 ? 1.954 -1.126 11.68 1 91 114 LEU A N 1
ATOM 867 C CA . LEU A 1 114 ? 3.314 -1.011 12.188 1 91 114 LEU A CA 1
ATOM 868 C C . LEU A 1 114 ? 4.223 -2.061 11.555 1 91 114 LEU A C 1
ATOM 870 O O . LEU A 1 114 ? 5.371 -1.767 11.203 1 91 114 LEU A O 1
ATOM 874 N N . LEU A 1 115 ? 3.695 -3.232 11.477 1 83.69 115 LEU A N 1
ATOM 875 C CA . LEU A 1 115 ? 4.477 -4.301 10.867 1 83.69 115 LEU A CA 1
ATOM 876 C C . LEU A 1 115 ? 4.809 -3.975 9.414 1 83.69 115 LEU A C 1
ATOM 878 O O . LEU A 1 115 ? 5.93 -4.215 8.961 1 83.69 115 LEU A O 1
ATOM 882 N N . ARG A 1 116 ? 3.869 -3.428 8.742 1 83.44 116 ARG A N 1
ATOM 883 C CA . ARG A 1 116 ? 4.055 -3.051 7.348 1 83.44 116 ARG A CA 1
ATOM 884 C C . ARG A 1 116 ? 5.18 -2.031 7.199 1 83.44 116 ARG A C 1
ATOM 886 O O . ARG A 1 116 ? 5.934 -2.068 6.223 1 83.44 116 ARG A O 1
ATOM 893 N N . HIS A 1 117 ? 5.297 -1.183 8.094 1 85.81 117 HIS A N 1
ATOM 894 C CA . HIS A 1 117 ? 6.215 -0.061 7.941 1 85.81 117 HIS A CA 1
ATOM 895 C C . HIS A 1 117 ? 7.504 -0.293 8.719 1 85.81 117 HIS A C 1
ATOM 897 O O . HIS A 1 117 ? 8.398 0.562 8.727 1 85.81 117 HIS A O 1
ATOM 903 N N . ASP A 1 118 ? 7.5 -1.394 9.445 1 82.38 118 ASP A N 1
ATOM 904 C CA . ASP A 1 118 ? 8.734 -1.801 10.109 1 82.38 118 ASP A CA 1
ATOM 905 C C . ASP A 1 118 ? 9.562 -2.723 9.211 1 82.38 118 ASP A C 1
ATOM 907 O O . ASP A 1 118 ? 9.781 -3.889 9.547 1 82.38 118 ASP A O 1
ATOM 911 N N . THR A 1 119 ? 10.156 -2.287 8.164 1 72.44 119 THR A N 1
ATOM 912 C CA . THR A 1 119 ? 10.797 -3.066 7.105 1 72.44 119 THR A CA 1
ATOM 913 C C . THR A 1 119 ? 12.109 -3.676 7.605 1 72.44 119 THR A C 1
ATOM 915 O O . THR A 1 119 ? 12.547 -4.715 7.102 1 72.44 119 THR A O 1
ATOM 918 N N . ASP A 1 120 ? 12.648 -3.092 8.625 1 72.12 120 ASP A N 1
ATOM 919 C CA . ASP A 1 120 ? 13.922 -3.604 9.117 1 72.12 120 ASP A CA 1
ATOM 920 C C . ASP A 1 120 ? 13.719 -4.449 10.375 1 72.12 120 ASP A C 1
ATOM 922 O O . ASP A 1 120 ? 14.688 -4.82 11.039 1 72.12 120 ASP A O 1
ATOM 926 N N . VAL A 1 121 ? 12.477 -4.621 10.766 1 75.94 121 VAL A N 1
ATOM 927 C CA . VAL A 1 121 ? 12.086 -5.457 11.898 1 75.94 121 VAL A CA 1
ATOM 928 C C . VAL A 1 121 ? 12.781 -4.969 13.164 1 75.94 121 VAL A C 1
ATOM 930 O O . VAL A 1 121 ? 13.305 -5.77 13.945 1 75.94 121 VAL A O 1
ATOM 933 N N . SER A 1 122 ? 12.969 -3.701 13.312 1 81 122 SER A N 1
ATOM 934 C CA . SER A 1 122 ? 13.625 -3.125 14.484 1 81 122 SER A CA 1
ATOM 935 C C . SER A 1 122 ? 12.641 -2.902 15.617 1 81 122 SER A C 1
ATOM 937 O O . SER A 1 122 ? 13.031 -2.824 16.781 1 81 122 SER A O 1
ATOM 939 N N . GLY A 1 123 ? 11.469 -2.697 15.32 1 86.38 123 GLY A N 1
ATOM 940 C CA . GLY A 1 123 ? 10.453 -2.352 16.297 1 86.38 123 GLY A CA 1
ATOM 941 C C . GLY A 1 123 ? 10.422 -0.873 16.625 1 86.38 123 GLY A C 1
ATOM 942 O O . GLY A 1 123 ? 9.719 -0.452 17.547 1 86.38 123 GLY A O 1
ATOM 943 N N . THR A 1 124 ? 11.312 -0.126 16.031 1 91.38 124 THR A N 1
ATOM 944 C CA . THR A 1 124 ? 11.336 1.319 16.219 1 91.38 124 THR A CA 1
ATOM 945 C C . THR A 1 124 ? 10.992 2.047 14.93 1 91.38 124 THR A C 1
ATOM 947 O O . THR A 1 124 ? 11.172 1.499 13.836 1 91.38 124 THR A O 1
ATOM 950 N N . PHE A 1 125 ? 10.492 3.211 15.039 1 93.44 125 PHE A N 1
ATOM 951 C CA . PHE A 1 125 ? 10.016 3.992 13.906 1 93.44 125 PHE A CA 1
ATOM 952 C C . PHE A 1 125 ? 10.609 5.395 13.93 1 93.44 125 PHE A C 1
ATOM 954 O O . PHE A 1 125 ? 10.445 6.129 14.906 1 93.44 125 PHE A O 1
ATOM 961 N N . ALA A 1 126 ? 11.312 5.668 12.914 1 93.75 126 ALA A N 1
ATOM 962 C CA . ALA A 1 126 ? 11.82 7.027 12.75 1 93.75 126 ALA A CA 1
ATOM 963 C C . ALA A 1 126 ? 10.727 7.969 12.258 1 93.75 126 ALA A C 1
ATOM 965 O O . ALA A 1 126 ? 9.602 7.539 12 1 93.75 126 ALA A O 1
ATOM 966 N N . ARG A 1 127 ? 11.07 9.203 12.219 1 91.25 127 ARG A N 1
ATOM 967 C CA . ARG A 1 127 ? 10.109 10.227 11.805 1 91.25 127 ARG A CA 1
ATOM 968 C C . ARG A 1 127 ? 9.539 9.914 10.422 1 91.25 127 ARG A C 1
ATOM 970 O O . ARG A 1 127 ? 8.328 10.039 10.203 1 91.25 127 ARG A O 1
ATOM 977 N N . ASP A 1 128 ? 10.359 9.492 9.555 1 90.06 128 ASP A N 1
ATOM 978 C CA . ASP A 1 128 ? 9.914 9.172 8.203 1 90.06 128 ASP A CA 1
ATOM 979 C C . ASP A 1 128 ? 8.938 8 8.211 1 90.06 128 ASP A C 1
ATOM 981 O O . ASP A 1 128 ? 7.984 7.973 7.426 1 90.06 128 ASP A O 1
ATOM 985 N N . ASP A 1 129 ? 9.195 7.016 9.016 1 91 129 ASP A N 1
ATOM 986 C CA . ASP A 1 129 ? 8.289 5.883 9.148 1 91 129 ASP A CA 1
ATOM 987 C C . ASP A 1 129 ? 6.902 6.332 9.602 1 91 129 ASP A C 1
ATOM 989 O O . ASP A 1 129 ? 5.887 5.918 9.039 1 91 129 ASP A O 1
ATOM 993 N N . PHE A 1 130 ? 6.973 7.172 10.562 1 93 130 PHE A N 1
ATOM 994 C CA . PHE A 1 130 ? 5.707 7.656 11.102 1 93 130 PHE A CA 1
ATOM 995 C C . PHE A 1 130 ? 4.965 8.5 10.07 1 93 130 PHE A C 1
ATOM 997 O O . PHE A 1 130 ? 3.734 8.453 10 1 93 130 PHE A O 1
ATOM 1004 N N . LEU A 1 131 ? 5.707 9.227 9.359 1 93.06 131 LEU A N 1
ATOM 1005 C CA . LEU A 1 131 ? 5.086 10 8.289 1 93.06 131 LEU A CA 1
ATOM 1006 C C . LEU A 1 131 ? 4.391 9.078 7.289 1 93.06 131 LEU A C 1
ATOM 1008 O O . LEU A 1 131 ? 3.256 9.344 6.883 1 93.06 131 LEU A O 1
ATOM 1012 N N . ARG A 1 132 ? 5.004 8.031 6.941 1 91.56 132 ARG A N 1
ATOM 1013 C CA . ARG A 1 132 ? 4.426 7.078 5.996 1 91.56 132 ARG A CA 1
ATOM 1014 C C . ARG A 1 132 ? 3.176 6.422 6.574 1 91.56 132 ARG A C 1
ATOM 1016 O O . ARG A 1 132 ? 2.18 6.246 5.871 1 91.56 132 ARG A O 1
ATOM 1023 N N . ILE A 1 133 ? 3.277 6.098 7.793 1 93.88 133 ILE A N 1
ATOM 1024 C CA . ILE A 1 133 ? 2.131 5.508 8.477 1 93.88 133 ILE A CA 1
ATOM 1025 C C . ILE A 1 133 ? 0.962 6.488 8.461 1 93.88 133 ILE A C 1
ATOM 1027 O O . ILE A 1 133 ? -0.168 6.113 8.141 1 93.88 133 ILE A O 1
ATOM 1031 N N . SER A 1 134 ? 1.271 7.691 8.836 1 95.12 134 SER A N 1
ATOM 1032 C CA . SER A 1 134 ? 0.237 8.719 8.906 1 95.12 134 SER A CA 1
ATOM 1033 C C . SER A 1 134 ? -0.384 8.969 7.535 1 95.12 134 SER A C 1
ATOM 1035 O O . SER A 1 134 ? -1.594 9.188 7.426 1 95.12 134 SER A O 1
ATOM 1037 N N . LEU A 1 135 ? 0.484 8.984 6.543 1 92.69 135 LEU A N 1
ATOM 1038 C CA . LEU A 1 135 ? -0.01 9.172 5.184 1 92.69 135 LEU A CA 1
ATOM 1039 C C . LEU A 1 135 ? -0.914 8.016 4.77 1 92.69 135 LEU A C 1
ATOM 1041 O O . LEU A 1 135 ? -1.959 8.227 4.152 1 92.69 135 LEU A O 1
ATOM 1045 N N . PHE A 1 136 ? -0.516 6.883 5.074 1 90.94 136 PHE A N 1
ATOM 1046 C CA . PHE A 1 136 ? -1.311 5.691 4.812 1 90.94 136 PHE A CA 1
ATOM 1047 C C . PHE A 1 136 ? -2.689 5.805 5.453 1 90.94 136 PHE A C 1
ATOM 1049 O O . PHE A 1 136 ? -3.705 5.574 4.797 1 90.94 136 PHE A O 1
ATOM 1056 N N . LEU A 1 137 ? -2.756 6.164 6.715 1 94.5 137 LEU A N 1
ATOM 1057 C CA . LEU A 1 137 ? -4.008 6.27 7.457 1 94.5 137 LEU A CA 1
ATOM 1058 C C . LEU A 1 137 ? -4.871 7.402 6.906 1 94.5 137 LEU A C 1
ATOM 1060 O O . LEU A 1 137 ? -6.098 7.285 6.855 1 94.5 137 LEU A O 1
ATOM 1064 N N . HIS A 1 138 ? -4.215 8.469 6.578 1 93 138 HIS A N 1
ATOM 1065 C CA . HIS A 1 138 ? -4.945 9.586 5.984 1 93 138 HIS A CA 1
ATOM 1066 C C . HIS A 1 138 ? -5.664 9.156 4.711 1 93 138 HIS A C 1
ATOM 1068 O O . HIS A 1 138 ? -6.852 9.445 4.539 1 93 138 HIS A O 1
ATOM 1074 N N . THR A 1 139 ? -4.977 8.477 3.85 1 89.94 139 THR A N 1
ATOM 1075 C CA . THR A 1 139 ? -5.539 8.016 2.586 1 89.94 139 THR A CA 1
ATOM 1076 C C . THR A 1 139 ? -6.633 6.977 2.828 1 89.94 139 THR A C 1
ATOM 1078 O O . THR A 1 139 ? -7.672 6.996 2.168 1 89.94 139 THR A O 1
ATOM 1081 N N . ALA A 1 140 ? -6.363 6.07 3.742 1 90.31 140 ALA A N 1
ATOM 1082 C CA . ALA A 1 140 ? -7.367 5.074 4.102 1 90.31 140 ALA A CA 1
ATOM 1083 C C . ALA A 1 140 ? -8.656 5.738 4.578 1 90.31 140 ALA A C 1
ATOM 1085 O O . ALA A 1 140 ? -9.75 5.305 4.219 1 90.31 140 ALA A O 1
ATOM 1086 N N . ARG A 1 141 ? -8.484 6.742 5.41 1 90.69 141 ARG A N 1
ATOM 1087 C CA . ARG A 1 141 ? -9.656 7.445 5.926 1 90.69 141 ARG A CA 1
ATOM 1088 C C . ARG A 1 141 ? -10.422 8.133 4.797 1 90.69 141 ARG A C 1
ATOM 1090 O O . ARG A 1 141 ? -11.656 8.094 4.766 1 90.69 141 ARG A O 1
ATOM 1097 N N . ARG A 1 142 ? -9.727 8.719 3.953 1 86.5 142 ARG A N 1
ATOM 1098 C CA . ARG A 1 142 ? -10.367 9.352 2.805 1 86.5 142 ARG A CA 1
ATOM 1099 C C . ARG A 1 142 ? -11.172 8.336 1.997 1 86.5 142 ARG A C 1
ATOM 1101 O O . ARG A 1 142 ? -12.32 8.586 1.638 1 86.5 142 ARG A O 1
ATOM 1108 N N . GLY A 1 143 ? -10.539 7.258 1.64 1 84.81 143 GLY A N 1
ATOM 1109 C CA . GLY A 1 143 ? -11.227 6.195 0.925 1 84.81 143 GLY A CA 1
ATOM 1110 C C . GLY A 1 143 ? -12.422 5.645 1.682 1 84.81 143 GLY A C 1
ATOM 1111 O O . GLY A 1 143 ? -13.492 5.434 1.1 1 84.81 143 GLY A O 1
ATOM 1112 N N . PHE A 1 144 ? -12.242 5.441 2.938 1 89.19 144 PHE A N 1
ATOM 1113 C CA . PHE A 1 144 ? -13.305 4.914 3.781 1 89.19 144 PHE A CA 1
ATOM 1114 C C . PHE A 1 144 ? -14.5 5.859 3.799 1 89.19 144 PHE A C 1
ATOM 1116 O O . PHE A 1 144 ? -15.641 5.426 3.635 1 89.19 144 PHE A O 1
ATOM 1123 N N . THR A 1 145 ? -14.18 7.109 3.992 1 87.44 145 THR A N 1
ATOM 1124 C CA . THR A 1 145 ? -15.242 8.109 4.062 1 87.44 145 THR A CA 1
ATOM 1125 C C . THR A 1 145 ? -15.984 8.203 2.732 1 87.44 145 THR A C 1
ATOM 1127 O O . THR A 1 145 ? -17.203 8.406 2.707 1 87.44 145 THR A O 1
ATOM 1130 N N . ALA A 1 146 ? -15.234 8.016 1.647 1 83.69 146 ALA A N 1
ATOM 1131 C CA . ALA A 1 146 ? -15.844 8.07 0.32 1 83.69 146 ALA A CA 1
ATOM 1132 C C . ALA A 1 146 ? -16.828 6.922 0.119 1 83.69 146 ALA A C 1
ATOM 1134 O O . ALA A 1 146 ? -17.859 7.082 -0.551 1 83.69 146 ALA A O 1
ATOM 1135 N N . PHE A 1 147 ? -16.594 5.816 0.727 1 84.81 147 PHE A N 1
ATOM 1136 C CA . PHE A 1 147 ? -17.438 4.648 0.543 1 84.81 147 PHE A CA 1
ATOM 1137 C C . PHE A 1 147 ? -18.484 4.555 1.657 1 84.81 147 PHE A C 1
ATOM 1139 O O . PHE A 1 147 ? -19.453 3.803 1.546 1 84.81 147 PHE A O 1
ATOM 1146 N N . ASP A 1 148 ? -18.25 5.312 2.703 1 85.44 148 ASP A N 1
ATOM 1147 C CA . ASP A 1 148 ? -19.203 5.375 3.805 1 85.44 148 ASP A CA 1
ATOM 1148 C C . ASP A 1 148 ? -20.047 6.645 3.727 1 85.44 148 ASP A C 1
ATOM 1150 O O . ASP A 1 148 ? -20.078 7.434 4.672 1 85.44 148 ASP A O 1
ATOM 1154 N N . ALA A 1 149 ? -20.812 6.66 2.734 1 77.38 149 ALA A N 1
ATOM 1155 C CA . ALA A 1 149 ? -21.594 7.867 2.482 1 77.38 149 ALA A CA 1
ATOM 1156 C C . ALA A 1 149 ? -22.578 8.125 3.617 1 77.38 149 ALA A C 1
ATOM 1158 O O . ALA A 1 149 ? -22.859 9.281 3.951 1 77.38 149 ALA A O 1
ATOM 1159 N N . GLN A 1 150 ? -23.031 7.125 4.238 1 80.12 150 GLN A N 1
ATOM 1160 C CA . GLN A 1 150 ? -24.047 7.281 5.281 1 80.12 150 GLN A CA 1
ATOM 1161 C C . GLN A 1 150 ? -23.406 7.375 6.66 1 80.12 150 GLN A C 1
ATOM 1163 O O . GLN A 1 150 ? -24.094 7.504 7.672 1 80.12 150 GLN A O 1
ATOM 1168 N N . ARG A 1 151 ? -22.078 7.387 6.703 1 83.5 151 ARG A N 1
ATOM 1169 C CA . ARG A 1 151 ? -21.312 7.543 7.938 1 83.5 151 ARG A CA 1
ATOM 1170 C C . ARG A 1 151 ? -21.75 6.527 8.984 1 83.5 151 ARG A C 1
ATOM 1172 O O . ARG A 1 151 ? -22.031 6.891 10.133 1 83.5 151 ARG A O 1
ATOM 1179 N N . THR A 1 152 ? -22 5.305 8.609 1 83.81 152 THR A N 1
ATOM 1180 C CA . THR A 1 152 ? -22.406 4.215 9.484 1 83.81 152 THR A CA 1
ATOM 1181 C C . THR A 1 152 ? -21.203 3.623 10.211 1 83.81 152 THR A C 1
ATOM 1183 O O . THR A 1 152 ? -21.359 2.875 11.18 1 83.81 152 THR A O 1
ATOM 1186 N N . GLY A 1 153 ? -20.016 3.988 9.812 1 83.75 153 GLY A N 1
ATOM 1187 C CA . GLY A 1 153 ? -18.797 3.426 10.383 1 83.75 153 GLY A CA 1
ATOM 1188 C C . GLY A 1 153 ? -18.391 2.105 9.758 1 83.75 153 GLY A C 1
ATOM 1189 O O . GLY A 1 153 ? -17.469 1.449 10.219 1 83.75 153 GLY A O 1
ATOM 1190 N N . LYS A 1 154 ? -19.203 1.66 8.781 1 88 154 LYS A N 1
ATOM 1191 C CA . LYS A 1 154 ? -18.891 0.458 8.016 1 88 154 LYS A CA 1
ATOM 1192 C C . LYS A 1 154 ? -19.031 0.703 6.52 1 88 154 LYS A C 1
ATOM 1194 O O . LYS A 1 154 ? -19.859 1.519 6.102 1 88 154 LYS A O 1
ATOM 1199 N N . VAL A 1 155 ? -18.281 0.091 5.816 1 88 155 VAL A N 1
ATOM 1200 C CA . VAL A 1 155 ? -18.406 0.194 4.363 1 88 155 VAL A CA 1
ATOM 1201 C C . VAL A 1 155 ? -18.656 -1.188 3.766 1 88 155 VAL A C 1
ATOM 1203 O O . VAL A 1 155 ? -18.156 -2.193 4.273 1 88 155 VAL A O 1
ATOM 1206 N N . ASP A 1 156 ? -19.5 -1.172 2.836 1 87.19 156 ASP A N 1
ATOM 1207 C CA . ASP A 1 156 ? -19.766 -2.375 2.053 1 87.19 156 ASP A CA 1
ATOM 1208 C C . ASP A 1 156 ? -19.016 -2.34 0.72 1 87.19 156 ASP A C 1
ATOM 1210 O O . ASP A 1 156 ? -19.328 -1.521 -0.149 1 87.19 156 ASP A O 1
ATOM 1214 N N . LEU A 1 157 ? -18.078 -3.234 0.662 1 89.62 157 LEU A N 1
ATOM 1215 C CA . LEU A 1 157 ? -17.219 -3.154 -0.508 1 89.62 157 LEU A CA 1
ATOM 1216 C C . LEU A 1 157 ? -17.25 -4.461 -1.295 1 89.62 157 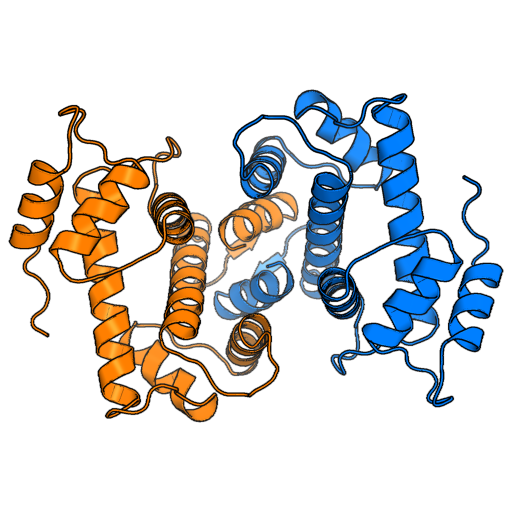LEU A C 1
ATOM 1218 O O . LEU A 1 157 ? -17.219 -5.543 -0.707 1 89.62 157 LEU A O 1
ATOM 1222 N N . THR A 1 158 ? -17.406 -4.312 -2.613 1 91.38 158 THR A N 1
ATOM 1223 C CA . THR A 1 158 ? -17.094 -5.43 -3.496 1 91.38 158 THR A CA 1
ATOM 1224 C C . THR A 1 158 ? -15.586 -5.613 -3.631 1 91.38 158 THR A C 1
ATOM 1226 O O . THR A 1 158 ? -14.812 -4.793 -3.131 1 91.38 158 THR A O 1
ATOM 1229 N N . PHE A 1 159 ? -15.219 -6.703 -4.254 1 92.06 159 PHE A N 1
ATOM 1230 C CA . PHE A 1 159 ? -13.789 -6.918 -4.473 1 92.06 159 PHE A CA 1
ATOM 1231 C C . PHE A 1 159 ? -13.188 -5.777 -5.281 1 92.06 159 PHE A C 1
ATOM 1233 O O . PHE A 1 159 ? -12.125 -5.258 -4.93 1 92.06 159 PHE A O 1
ATOM 1240 N N . ASN A 1 160 ? -13.852 -5.383 -6.301 1 92.81 160 ASN A N 1
ATOM 1241 C CA . ASN A 1 160 ? -13.375 -4.285 -7.133 1 92.81 160 ASN A CA 1
ATOM 1242 C C . ASN A 1 160 ? -13.211 -2.998 -6.328 1 92.81 160 ASN A C 1
ATOM 1244 O O . ASN A 1 160 ? -12.234 -2.273 -6.5 1 92.81 160 ASN A O 1
ATOM 1248 N N . GLN A 1 161 ? -14.125 -2.773 -5.484 1 88.5 161 GLN A N 1
ATOM 1249 C CA . GLN A 1 161 ? -14.07 -1.571 -4.66 1 88.5 161 GLN A CA 1
ATOM 1250 C C . GLN A 1 161 ? -12.93 -1.65 -3.65 1 88.5 161 GLN A C 1
ATOM 1252 O O . GLN A 1 161 ? -12.273 -0.645 -3.365 1 88.5 161 GLN A O 1
ATOM 1257 N N . LEU A 1 162 ? -12.75 -2.836 -3.141 1 89.12 162 LEU A N 1
ATOM 1258 C CA . LEU A 1 162 ? -11.625 -3.037 -2.232 1 89.12 162 LEU A CA 1
ATOM 1259 C C . LEU A 1 162 ? -10.297 -2.803 -2.949 1 89.12 162 LEU A C 1
ATOM 1261 O O . LEU A 1 162 ? -9.414 -2.129 -2.42 1 89.12 162 LEU A O 1
ATOM 1265 N N . VAL A 1 163 ? -10.164 -3.338 -4.109 1 91 163 VAL A N 1
ATOM 1266 C CA . VAL A 1 163 ? -8.953 -3.17 -4.906 1 91 163 VAL A CA 1
ATOM 1267 C C . VAL A 1 163 ? -8.742 -1.688 -5.215 1 91 163 VAL A C 1
ATOM 1269 O O . VAL A 1 163 ? -7.625 -1.177 -5.082 1 91 163 VAL A O 1
ATOM 1272 N N . TYR A 1 164 ? -9.734 -1.054 -5.582 1 87.75 164 TYR A N 1
ATOM 1273 C CA . TYR A 1 164 ? -9.688 0.377 -5.863 1 87.75 164 TYR A CA 1
ATOM 1274 C C . TYR A 1 164 ? -9.203 1.155 -4.645 1 87.75 164 TYR A C 1
ATOM 1276 O O . TYR A 1 164 ? -8.258 1.938 -4.742 1 87.75 164 TYR A O 1
ATOM 1284 N N . CYS A 1 165 ? -9.797 0.899 -3.527 1 83.69 165 CYS A N 1
ATOM 1285 C CA . CYS A 1 165 ? -9.453 1.594 -2.293 1 83.69 165 CYS A CA 1
ATOM 1286 C C . CYS A 1 165 ? -8.016 1.293 -1.878 1 83.69 165 CYS A C 1
ATOM 1288 O O . CYS A 1 165 ? -7.262 2.205 -1.54 1 83.69 165 CYS A O 1
ATOM 1290 N N . ALA A 1 166 ? -7.648 0.064 -1.953 1 86.88 166 ALA A N 1
ATOM 1291 C CA . ALA A 1 166 ? -6.328 -0.373 -1.504 1 86.88 166 ALA A CA 1
ATOM 1292 C C . ALA A 1 166 ? -5.234 0.15 -2.428 1 86.88 166 ALA A C 1
ATOM 1294 O O . ALA A 1 166 ? -4.102 0.385 -1.992 1 86.88 166 ALA A O 1
ATOM 1295 N N . SER A 1 167 ? -5.52 0.299 -3.701 1 85.88 167 SER A N 1
ATOM 1296 C CA . SER A 1 167 ? -4.539 0.785 -4.668 1 85.88 167 SER A CA 1
ATOM 1297 C C . SER A 1 167 ? -4.109 2.215 -4.352 1 85.88 167 SER A C 1
ATOM 1299 O O . SER A 1 167 ? -2.992 2.619 -4.672 1 85.88 167 SER A O 1
ATOM 1301 N N . TYR A 1 168 ? -4.934 2.93 -3.719 1 77.19 168 TYR A N 1
ATOM 1302 C CA . TYR A 1 168 ? -4.605 4.305 -3.361 1 77.19 168 TYR A CA 1
ATOM 1303 C C . TYR A 1 168 ? -3.834 4.359 -2.049 1 77.19 168 TYR A C 1
ATOM 1305 O O . TYR A 1 168 ? -3.197 5.367 -1.737 1 77.19 168 TYR A O 1
ATOM 1313 N N . LEU A 1 169 ? -3.959 3.279 -1.263 1 74.88 169 LEU A N 1
ATOM 1314 C CA . LEU A 1 169 ? -3.303 3.201 0.038 1 74.88 169 LEU A CA 1
ATOM 1315 C C . LEU A 1 169 ? -1.847 2.771 -0.113 1 74.88 169 LEU A C 1
ATOM 1317 O O . LEU A 1 169 ? -1.014 3.076 0.743 1 74.88 169 LEU A O 1
ATOM 1321 N N . ALA A 1 170 ? -1.66 1.99 -1.164 1 60.44 170 ALA A N 1
ATOM 1322 C CA . ALA A 1 170 ? -0.333 1.398 -1.312 1 60.44 170 ALA A CA 1
ATOM 1323 C C . ALA A 1 170 ? 0.632 2.375 -1.979 1 60.44 170 ALA A C 1
ATOM 1325 O O . ALA A 1 170 ? 0.226 3.182 -2.818 1 60.44 170 ALA A O 1
ATOM 1326 N N . MET B 1 1 ? 5.719 -22.828 -20.406 1 39.97 1 MET B N 1
ATOM 1327 C CA . MET B 1 1 ? 6.535 -23.5 -19.391 1 39.97 1 MET B CA 1
ATOM 1328 C C . MET B 1 1 ? 5.695 -24.469 -18.562 1 39.97 1 MET B C 1
ATOM 1330 O O . MET B 1 1 ? 4.562 -24.156 -18.203 1 39.97 1 MET B O 1
ATOM 1334 N N . ALA B 1 2 ? 5.828 -25.547 -18.688 1 45.53 2 ALA B N 1
ATOM 1335 C CA . ALA B 1 2 ? 5.086 -26.609 -18.031 1 45.53 2 ALA B CA 1
ATOM 1336 C C . ALA B 1 2 ? 4.836 -26.281 -16.562 1 45.53 2 ALA B C 1
ATOM 1338 O O . ALA B 1 2 ? 5.66 -25.625 -15.914 1 45.53 2 ALA B O 1
ATOM 1339 N N . GLY B 1 3 ? 3.658 -26.141 -16.172 1 52.44 3 GLY B N 1
ATOM 1340 C CA . GLY B 1 3 ? 3.262 -26.031 -14.781 1 52.44 3 GLY B CA 1
ATOM 1341 C C . GLY B 1 3 ? 4.199 -26.75 -13.836 1 52.44 3 GLY B C 1
ATOM 1342 O O . GLY B 1 3 ? 4.414 -27.953 -13.969 1 52.44 3 GLY B O 1
ATOM 1343 N N . VAL B 1 4 ? 5.27 -26.031 -13.484 1 58.12 4 VAL B N 1
ATOM 1344 C CA . VAL B 1 4 ? 6.234 -26.672 -12.586 1 58.12 4 VAL B CA 1
ATOM 1345 C C . VAL B 1 4 ? 5.504 -27.609 -11.617 1 58.12 4 VAL B C 1
ATOM 1347 O O . VAL B 1 4 ? 4.531 -27.203 -10.977 1 58.12 4 VAL B O 1
ATOM 1350 N N . ASP B 1 5 ? 5.684 -28.891 -11.836 1 70.56 5 ASP B N 1
ATOM 1351 C CA . ASP B 1 5 ? 5.238 -30.016 -11.016 1 70.56 5 ASP B CA 1
ATOM 1352 C C . ASP B 1 5 ? 5.418 -29.719 -9.531 1 70.56 5 ASP B C 1
ATOM 1354 O O . ASP B 1 5 ? 6.484 -29.266 -9.109 1 70.56 5 ASP B O 1
ATOM 1358 N N . PRO B 1 6 ? 4.238 -29.531 -8.82 1 76.31 6 PRO B N 1
ATOM 1359 C CA . PRO B 1 6 ? 4.348 -29.391 -7.367 1 76.31 6 PRO B CA 1
ATOM 1360 C C . PRO B 1 6 ? 5.461 -30.25 -6.77 1 76.31 6 PRO B C 1
ATOM 1362 O O . PRO B 1 6 ? 6.059 -29.891 -5.758 1 76.31 6 PRO B O 1
ATOM 1365 N N . TYR B 1 7 ? 5.734 -31.281 -7.426 1 81.44 7 TYR B N 1
ATOM 1366 C CA . TYR B 1 7 ? 6.789 -32.156 -6.938 1 81.44 7 TYR B CA 1
ATOM 1367 C C . TYR B 1 7 ? 8.156 -31.5 -7.051 1 81.44 7 TYR B C 1
ATOM 1369 O O . TYR B 1 7 ? 8.984 -31.609 -6.145 1 81.44 7 TYR B O 1
ATOM 1377 N N . VAL B 1 8 ? 8.359 -30.844 -8.094 1 83.81 8 VAL B N 1
ATOM 1378 C CA . VAL B 1 8 ? 9.641 -30.188 -8.305 1 83.81 8 VAL B CA 1
ATOM 1379 C C . VAL B 1 8 ? 9.82 -29.062 -7.281 1 83.81 8 VAL B C 1
ATOM 1381 O O . VAL B 1 8 ? 10.914 -28.891 -6.727 1 83.81 8 VAL B O 1
ATOM 1384 N N . ALA B 1 9 ? 8.758 -28.328 -7.031 1 86 9 ALA B N 1
ATOM 1385 C CA . ALA B 1 9 ? 8.82 -27.25 -6.047 1 86 9 ALA B CA 1
ATOM 1386 C C . ALA B 1 9 ? 9.18 -27.781 -4.664 1 86 9 ALA B C 1
ATOM 1388 O O . ALA B 1 9 ? 9.938 -27.156 -3.922 1 86 9 ALA B O 1
ATOM 1389 N N . ARG B 1 10 ? 8.68 -28.906 -4.363 1 87.69 10 ARG B N 1
ATOM 1390 C CA . ARG B 1 10 ? 8.969 -29.516 -3.07 1 87.69 10 ARG B CA 1
ATOM 1391 C C . ARG B 1 10 ? 10.438 -29.906 -2.961 1 87.69 10 ARG B C 1
ATOM 1393 O O . ARG B 1 10 ? 11.047 -29.766 -1.896 1 87.69 10 ARG B O 1
ATOM 1400 N N . LEU B 1 11 ? 10.945 -30.422 -4.051 1 86.31 11 LEU B N 1
ATOM 1401 C CA . LEU B 1 11 ? 12.359 -30.766 -4.066 1 86.31 11 LEU B CA 1
ATOM 1402 C C . LEU B 1 11 ? 13.227 -29.547 -3.832 1 86.31 11 LEU B C 1
ATOM 1404 O O . LEU B 1 11 ? 14.227 -29.609 -3.109 1 86.31 11 LEU B O 1
ATOM 1408 N N . TRP B 1 12 ? 12.82 -28.469 -4.438 1 86.56 12 TRP B N 1
ATOM 1409 C CA . TRP B 1 12 ? 13.547 -27.219 -4.223 1 86.56 12 TRP B CA 1
ATOM 1410 C C . TRP B 1 12 ? 13.484 -26.797 -2.76 1 86.56 12 TRP B C 1
ATOM 1412 O O . TRP B 1 12 ? 14.484 -26.375 -2.178 1 86.56 12 TRP B O 1
ATOM 1422 N N . PHE B 1 13 ? 12.312 -26.891 -2.223 1 90.19 13 PHE B N 1
ATOM 1423 C CA . PHE B 1 13 ? 12.102 -26.562 -0.818 1 90.19 13 PHE B CA 1
ATOM 1424 C C . PHE B 1 13 ? 13.047 -27.359 0.074 1 90.19 13 PHE B C 1
ATOM 1426 O O . PHE B 1 13 ? 13.75 -26.781 0.911 1 90.19 13 PHE B O 1
ATOM 1433 N N . GLU B 1 14 ? 13.047 -28.625 -0.113 1 89.5 14 GLU B N 1
ATOM 1434 C CA . GLU B 1 14 ? 13.859 -29.531 0.71 1 89.5 14 GLU B CA 1
ATOM 1435 C C . GLU B 1 14 ? 15.344 -29.234 0.536 1 89.5 14 GLU B C 1
ATOM 1437 O O . GLU B 1 14 ? 16.125 -29.344 1.489 1 89.5 14 GLU B O 1
ATOM 1442 N N . SER B 1 15 ? 15.656 -28.844 -0.6 1 88.75 15 SER B N 1
ATOM 1443 C CA . SER B 1 15 ? 17.062 -28.594 -0.901 1 88.75 15 SER B CA 1
ATOM 1444 C C . SER B 1 15 ? 17.578 -27.344 -0.193 1 88.75 15 SER B C 1
ATOM 1446 O O . SER B 1 15 ? 18.75 -27.266 0.154 1 88.75 15 SER B O 1
ATOM 1448 N N . VAL B 1 16 ? 16.719 -26.406 0.017 1 88.5 16 VAL B N 1
ATOM 1449 C CA . VAL B 1 16 ? 17.203 -25.109 0.483 1 88.5 16 VAL B CA 1
ATOM 1450 C C . VAL B 1 16 ? 16.922 -24.969 1.976 1 88.5 16 VAL B C 1
ATOM 1452 O O . VAL B 1 16 ? 17.5 -24.109 2.641 1 88.5 16 VAL B O 1
ATOM 1455 N N . ASP B 1 17 ? 15.977 -25.734 2.445 1 89.38 17 ASP B N 1
ATOM 1456 C CA . ASP B 1 17 ? 15.695 -25.672 3.877 1 89.38 17 ASP B CA 1
ATOM 1457 C C . ASP B 1 17 ? 16.938 -26.047 4.691 1 89.38 17 ASP B C 1
ATOM 1459 O O . ASP B 1 17 ? 16.984 -27.125 5.293 1 89.38 17 ASP B O 1
ATOM 1463 N N . ALA B 1 18 ? 17.844 -25.125 4.891 1 84.12 18 ALA B N 1
ATOM 1464 C CA . ALA B 1 18 ? 19.172 -25.344 5.453 1 84.12 18 ALA B CA 1
ATOM 1465 C C . ALA B 1 18 ? 19.094 -25.797 6.91 1 84.12 18 ALA B C 1
ATOM 1467 O O . ALA B 1 18 ? 19.938 -26.562 7.379 1 84.12 18 ALA B O 1
ATOM 1468 N N . ASP B 1 19 ? 18.109 -25.391 7.613 1 83.81 19 ASP B N 1
ATOM 1469 C CA . ASP B 1 19 ? 18.047 -25.703 9.039 1 83.81 19 ASP B CA 1
ATOM 1470 C C . ASP B 1 19 ? 17.078 -26.844 9.312 1 83.81 19 ASP B C 1
ATOM 1472 O O . ASP B 1 19 ? 16.797 -27.156 10.469 1 83.81 19 ASP B O 1
ATOM 1476 N N . ASN B 1 20 ? 16.516 -27.438 8.297 1 86.81 20 ASN B N 1
ATOM 1477 C CA . ASN B 1 20 ? 15.547 -28.516 8.367 1 86.81 20 ASN B CA 1
ATOM 1478 C C . ASN B 1 20 ? 14.398 -28.203 9.32 1 86.81 20 ASN B C 1
ATOM 1480 O O . ASN B 1 20 ? 13.992 -29.047 10.117 1 86.81 20 ASN B O 1
ATOM 1484 N N . SER B 1 21 ? 13.953 -26.953 9.344 1 87.38 21 SER B N 1
ATOM 1485 C CA . SER B 1 21 ? 12.891 -26.469 10.219 1 87.38 21 SER B CA 1
ATOM 1486 C C . SER B 1 21 ? 11.516 -26.766 9.617 1 87.38 21 SER B C 1
ATOM 1488 O O . SER B 1 21 ? 10.5 -26.703 10.32 1 87.38 21 SER B O 1
ATOM 1490 N N . GLY B 1 22 ? 11.555 -27.062 8.312 1 92.5 22 GLY B N 1
ATOM 1491 C CA . GLY B 1 22 ? 10.289 -27.172 7.609 1 92.5 22 GLY B CA 1
ATOM 1492 C C . GLY B 1 22 ? 9.711 -25.828 7.195 1 92.5 22 GLY B C 1
ATOM 1493 O O . GLY B 1 22 ? 8.578 -25.766 6.719 1 92.5 22 GLY B O 1
ATOM 1494 N N . LEU B 1 23 ? 10.516 -24.812 7.402 1 93.62 23 LEU B N 1
ATOM 1495 C CA . LEU B 1 23 ? 10.117 -23.453 7.031 1 93.62 23 LEU B CA 1
ATOM 1496 C C . LEU B 1 23 ? 11.227 -22.75 6.242 1 93.62 23 LEU B C 1
ATOM 1498 O O . LEU B 1 23 ? 12.406 -23.031 6.453 1 93.62 23 LEU B O 1
ATOM 1502 N N . LEU B 1 24 ? 10.828 -21.953 5.266 1 94.12 24 LEU B N 1
ATOM 1503 C CA . LEU B 1 24 ? 11.781 -21.156 4.504 1 94.12 24 LEU B CA 1
ATOM 1504 C C . LEU B 1 24 ? 11.695 -19.688 4.883 1 94.12 24 LEU B C 1
ATOM 1506 O O . LEU B 1 24 ? 10.602 -19.109 4.926 1 94.12 24 LEU B O 1
ATOM 1510 N N . ASP B 1 25 ? 12.82 -19.125 5.223 1 92.44 25 ASP B N 1
ATOM 1511 C CA . ASP B 1 25 ? 12.859 -17.672 5.34 1 92.44 25 ASP B CA 1
ATOM 1512 C C . ASP B 1 25 ? 13.109 -17.031 3.982 1 92.44 25 ASP B C 1
ATOM 1514 O O . ASP B 1 25 ? 13.18 -17.703 2.961 1 92.44 25 ASP B O 1
ATOM 1518 N N . ALA B 1 26 ? 13.234 -15.68 3.928 1 92.62 26 ALA B N 1
ATOM 1519 C CA . ALA B 1 26 ? 13.344 -14.945 2.67 1 92.62 26 ALA B CA 1
ATOM 1520 C C . ALA B 1 26 ? 14.617 -15.32 1.917 1 92.62 26 ALA B C 1
ATOM 1522 O O . ALA B 1 26 ? 14.602 -15.469 0.692 1 92.62 26 ALA B O 1
ATOM 1523 N N . LYS B 1 27 ? 15.656 -15.461 2.658 1 93.12 27 LYS B N 1
ATOM 1524 C CA . LYS B 1 27 ? 16.938 -15.812 2.037 1 93.12 27 LYS B CA 1
ATOM 1525 C C . LYS B 1 27 ? 16.875 -17.203 1.405 1 93.12 27 LYS B C 1
ATOM 1527 O O . LYS B 1 27 ? 17.328 -17.391 0.277 1 93.12 27 LYS B O 1
ATOM 1532 N N . GLU B 1 28 ? 16.328 -18.109 2.148 1 94.31 28 GLU B N 1
ATOM 1533 C CA . GLU B 1 28 ? 16.188 -19.469 1.645 1 94.31 28 GLU B CA 1
ATOM 1534 C C . GLU B 1 28 ? 15.211 -19.516 0.469 1 94.31 28 GLU B C 1
ATOM 1536 O O . GLU B 1 28 ? 15.438 -20.25 -0.499 1 94.31 28 GLU B O 1
ATOM 1541 N N . LEU B 1 29 ? 14.195 -18.781 0.59 1 93.62 29 LEU B N 1
ATOM 1542 C CA . LEU B 1 29 ? 13.219 -18.703 -0.496 1 93.62 29 LEU B CA 1
ATOM 1543 C C . LEU B 1 29 ? 13.883 -18.219 -1.78 1 93.62 29 LEU B C 1
ATOM 1545 O O . LEU B 1 29 ? 13.68 -18.797 -2.848 1 93.62 29 LEU B O 1
ATOM 1549 N N . ARG B 1 30 ? 14.586 -17.188 -1.62 1 93.31 30 ARG B N 1
ATOM 1550 C CA . ARG B 1 30 ? 15.273 -16.641 -2.785 1 93.31 30 ARG B CA 1
ATOM 1551 C C . ARG B 1 30 ? 16.156 -17.703 -3.447 1 93.31 30 ARG B C 1
ATOM 1553 O O . ARG B 1 30 ? 16.172 -17.812 -4.676 1 93.31 30 ARG B O 1
ATOM 1560 N N . GLN B 1 31 ? 16.875 -18.406 -2.701 1 93.44 31 GLN B N 1
ATOM 1561 C CA . GLN B 1 31 ? 17.75 -19.469 -3.211 1 93.44 31 GLN B CA 1
ATOM 1562 C C . GLN B 1 31 ? 16.922 -20.547 -3.922 1 93.44 31 GLN B C 1
ATOM 1564 O O . GLN B 1 31 ? 17.312 -21.031 -4.988 1 93.44 31 GLN B O 1
ATOM 1569 N N . ALA B 1 32 ? 15.891 -20.922 -3.328 1 91.06 32 ALA B N 1
ATOM 1570 C CA . ALA B 1 32 ? 15.031 -21.953 -3.914 1 91.06 32 ALA B CA 1
ATOM 1571 C C . ALA B 1 32 ? 14.492 -21.5 -5.27 1 91.06 32 ALA B C 1
ATOM 1573 O O . ALA B 1 32 ? 14.492 -22.281 -6.23 1 91.06 32 ALA B O 1
ATOM 1574 N N . LEU B 1 33 ? 14.078 -20.266 -5.32 1 90.38 33 LEU B N 1
ATOM 1575 C CA . LEU B 1 33 ? 13.516 -19.734 -6.559 1 90.38 33 LEU B CA 1
ATOM 1576 C C . LEU B 1 33 ? 14.594 -19.609 -7.633 1 90.38 33 LEU B C 1
ATOM 1578 O O . LEU B 1 33 ? 14.312 -19.797 -8.82 1 90.38 33 LEU B O 1
ATOM 1582 N N . GLU B 1 34 ? 15.742 -19.281 -7.191 1 91.44 34 GLU B N 1
ATOM 1583 C CA . GLU B 1 34 ? 16.859 -19.188 -8.125 1 91.44 34 GLU B CA 1
ATOM 1584 C C . GLU B 1 34 ? 17.141 -20.531 -8.781 1 91.44 34 GLU B C 1
ATOM 1586 O O . GLU B 1 34 ? 17.5 -20.594 -9.961 1 91.44 34 GLU B O 1
ATOM 1591 N N . ILE B 1 35 ? 17.078 -21.562 -8.047 1 87.38 35 ILE B N 1
ATOM 1592 C CA . ILE B 1 35 ? 17.25 -22.906 -8.578 1 87.38 35 ILE B CA 1
ATOM 1593 C C . ILE B 1 35 ? 16.266 -23.156 -9.711 1 87.38 35 ILE B C 1
ATOM 1595 O O . ILE B 1 35 ? 16.594 -23.797 -10.711 1 87.38 35 ILE B O 1
ATOM 1599 N N . GLY B 1 36 ? 15.133 -22.641 -9.586 1 83.62 36 GLY B N 1
ATOM 1600 C CA . GLY B 1 36 ? 14.086 -22.812 -10.578 1 83.62 36 GLY B CA 1
ATOM 1601 C C . GLY B 1 36 ? 14.203 -21.844 -11.742 1 83.62 36 GLY B C 1
ATOM 1602 O O . GLY B 1 36 ? 13.352 -21.828 -12.633 1 83.62 36 GLY B O 1
ATOM 1603 N N . GLY B 1 37 ? 15.203 -21.062 -11.68 1 84.81 37 GLY B N 1
ATOM 1604 C CA . GLY B 1 37 ? 15.438 -20.156 -12.789 1 84.81 37 GLY B CA 1
ATOM 1605 C C . GLY B 1 37 ? 14.773 -18.797 -12.594 1 84.81 37 GLY B C 1
ATOM 1606 O O . GLY B 1 37 ? 14.641 -18.031 -13.547 1 84.81 37 GLY B O 1
ATOM 1607 N N . LEU B 1 38 ? 14.297 -18.625 -11.43 1 84.06 38 LEU B N 1
ATOM 1608 C CA . LEU B 1 38 ? 13.648 -17.359 -11.109 1 84.06 38 LEU B CA 1
ATOM 1609 C C . LEU B 1 38 ? 14.555 -16.484 -10.258 1 84.06 38 LEU B C 1
ATOM 1611 O O . LEU B 1 38 ? 14.797 -16.797 -9.086 1 84.06 38 LEU B O 1
ATOM 1615 N N . GLY B 1 39 ? 15.094 -15.461 -10.828 1 87 39 GLY B N 1
ATOM 1616 C CA . GLY B 1 39 ? 15.984 -14.57 -10.102 1 87 39 GLY B CA 1
ATOM 1617 C C . GLY B 1 39 ? 15.281 -13.367 -9.516 1 87 39 GLY B C 1
ATOM 1618 O O . GLY B 1 39 ? 14.867 -12.461 -10.25 1 87 39 GLY B O 1
ATOM 1619 N N . TYR B 1 40 ? 15.086 -13.43 -8.18 1 90.25 40 TYR B N 1
ATOM 1620 C CA . TYR B 1 40 ? 14.461 -12.305 -7.496 1 90.25 40 TYR B CA 1
ATOM 1621 C C . TYR B 1 40 ? 15.406 -11.703 -6.461 1 90.25 40 TYR B C 1
ATOM 1623 O O . TYR B 1 40 ? 16.359 -12.359 -6.023 1 90.25 40 TYR B O 1
ATOM 1631 N N . SER B 1 41 ? 15.164 -10.508 -6.191 1 90.94 41 SER B N 1
ATOM 1632 C CA . SER B 1 41 ? 15.93 -9.836 -5.145 1 90.94 41 SER B CA 1
ATOM 1633 C C . SER B 1 41 ? 15.492 -10.297 -3.76 1 90.94 41 SER B C 1
ATOM 1635 O O . SER B 1 41 ? 14.445 -10.93 -3.613 1 90.94 41 SER B O 1
ATOM 1637 N N . LEU B 1 42 ? 16.297 -10.047 -2.785 1 90.5 42 LEU B N 1
ATOM 1638 C CA . LEU B 1 42 ? 15.938 -10.375 -1.408 1 90.5 42 LEU B CA 1
ATOM 1639 C C . LEU B 1 42 ? 14.703 -9.594 -0.969 1 90.5 42 LEU B C 1
ATOM 1641 O O . LEU B 1 42 ? 13.859 -10.117 -0.239 1 90.5 42 LEU B O 1
ATOM 1645 N N . GLN B 1 43 ? 14.648 -8.383 -1.394 1 84.62 43 GLN B N 1
ATOM 1646 C CA . GLN B 1 43 ? 13.484 -7.562 -1.079 1 84.62 43 GLN B CA 1
ATOM 1647 C C . GLN B 1 43 ? 12.203 -8.188 -1.623 1 84.62 43 GLN B C 1
ATOM 1649 O O . GLN B 1 43 ? 11.195 -8.266 -0.917 1 84.62 43 GLN B O 1
ATOM 1654 N N . GLN B 1 44 ? 12.258 -8.664 -2.805 1 89.5 44 GLN B N 1
ATOM 1655 C CA . GLN B 1 44 ? 11.109 -9.344 -3.393 1 89.5 44 GLN B CA 1
ATOM 1656 C C . GLN B 1 44 ? 10.766 -10.609 -2.621 1 89.5 44 GLN B C 1
ATOM 1658 O O . GLN B 1 44 ? 9.594 -10.898 -2.373 1 89.5 44 GLN B O 1
ATOM 1663 N N . ALA B 1 45 ? 11.812 -11.328 -2.252 1 92.31 45 ALA B N 1
ATOM 1664 C CA . ALA B 1 45 ? 11.586 -12.547 -1.483 1 92.31 45 ALA B CA 1
ATOM 1665 C C . ALA B 1 45 ? 10.844 -12.25 -0.186 1 92.31 45 ALA B C 1
ATOM 1667 O O . ALA B 1 45 ? 9.945 -13 0.208 1 92.31 45 ALA B O 1
ATOM 1668 N N . HIS B 1 46 ? 11.188 -11.172 0.459 1 88.06 46 HIS B N 1
ATOM 1669 C CA . HIS B 1 46 ? 10.484 -10.773 1.673 1 88.06 46 HIS B CA 1
ATOM 1670 C C . HIS B 1 46 ? 9.016 -10.469 1.385 1 88.06 46 HIS B C 1
ATOM 1672 O O . HIS B 1 46 ? 8.141 -10.828 2.172 1 88.06 46 HIS B O 1
ATOM 1678 N N . GLN B 1 47 ? 8.781 -9.891 0.313 1 85.88 47 GLN B N 1
ATOM 1679 C CA . GLN B 1 47 ? 7.41 -9.57 -0.071 1 85.88 47 GLN B CA 1
ATOM 1680 C C . GLN B 1 47 ? 6.594 -10.844 -0.298 1 85.88 47 GLN B C 1
ATOM 1682 O O . GLN B 1 47 ? 5.426 -10.914 0.089 1 85.88 47 GLN B O 1
ATOM 1687 N N . PHE B 1 48 ? 7.262 -11.75 -0.958 1 92.19 48 PHE B N 1
ATOM 1688 C CA . PHE B 1 48 ? 6.578 -13.008 -1.225 1 92.19 48 PHE B CA 1
ATOM 1689 C C . PHE B 1 48 ? 6.227 -13.719 0.076 1 92.19 48 PHE B C 1
ATOM 1691 O O . PHE B 1 48 ? 5.109 -14.211 0.238 1 92.19 48 PHE B O 1
ATOM 1698 N N . VAL B 1 49 ? 7.172 -13.711 0.939 1 91.44 49 VAL B N 1
ATOM 1699 C CA . VAL B 1 49 ? 6.945 -14.344 2.234 1 91.44 49 VAL B CA 1
ATOM 1700 C C . VAL B 1 49 ? 5.75 -13.688 2.924 1 91.44 49 VAL B C 1
ATOM 1702 O O . VAL B 1 49 ? 4.844 -14.375 3.398 1 91.44 49 VAL B O 1
ATOM 1705 N N . ARG B 1 50 ? 5.719 -12.461 2.922 1 84.44 50 ARG B N 1
ATOM 1706 C CA . ARG B 1 50 ? 4.641 -11.734 3.578 1 84.44 50 ARG B CA 1
ATOM 1707 C C . ARG B 1 50 ? 3.293 -12.062 2.936 1 84.44 50 ARG B C 1
ATOM 1709 O O . ARG B 1 50 ? 2.295 -12.242 3.635 1 84.44 50 ARG B O 1
ATOM 1716 N N . ALA B 1 51 ? 3.256 -12.125 1.644 1 87.5 51 ALA B N 1
ATOM 1717 C CA . ALA B 1 51 ? 2.016 -12.32 0.898 1 87.5 51 ALA B CA 1
ATOM 1718 C C . ALA B 1 51 ? 1.482 -13.742 1.082 1 87.5 51 ALA B C 1
ATOM 1720 O O . ALA B 1 51 ? 0.272 -13.969 1.021 1 87.5 51 ALA B O 1
ATOM 1721 N N . PHE B 1 52 ? 2.412 -14.68 1.336 1 91.56 52 PHE B N 1
ATOM 1722 C CA . PHE B 1 52 ? 1.964 -16.062 1.312 1 91.56 52 PHE B CA 1
ATOM 1723 C C . PHE B 1 52 ? 2.066 -16.688 2.697 1 91.56 52 PHE B C 1
ATOM 1725 O O . PHE B 1 52 ? 1.637 -17.828 2.902 1 91.56 52 PHE B O 1
ATOM 1732 N N . ASP B 1 53 ? 2.619 -15.859 3.588 1 88.5 53 ASP B N 1
ATOM 1733 C CA . ASP B 1 53 ? 2.711 -16.328 4.965 1 88.5 53 ASP B CA 1
ATOM 1734 C C . ASP B 1 53 ? 1.354 -16.25 5.664 1 88.5 53 ASP B C 1
ATOM 1736 O O . ASP B 1 53 ? 0.92 -15.18 6.082 1 88.5 53 ASP B O 1
ATOM 1740 N N . SER B 1 54 ? 0.749 -17.359 5.879 1 81.5 54 SER B N 1
ATOM 1741 C CA . SER B 1 54 ? -0.575 -17.391 6.492 1 81.5 54 SER B CA 1
ATOM 1742 C C . SER B 1 54 ? -0.478 -17.484 8.008 1 81.5 54 SER B C 1
ATOM 1744 O O . SER B 1 54 ? -1.454 -17.219 8.719 1 81.5 54 SER B O 1
ATOM 1746 N N . LYS B 1 55 ? 0.677 -17.781 8.508 1 80.38 55 LYS B N 1
ATOM 1747 C CA . LYS B 1 55 ? 0.823 -18 9.945 1 80.38 55 LYS B CA 1
ATOM 1748 C C . LYS B 1 55 ? 1.405 -16.766 10.633 1 80.38 55 LYS B C 1
ATOM 1750 O O . LYS B 1 55 ? 1.44 -16.688 11.859 1 80.38 55 LYS B O 1
ATOM 1755 N N . GLY B 1 56 ? 1.933 -15.906 9.891 1 77.31 56 GLY B N 1
ATOM 1756 C CA . GLY B 1 56 ? 2.445 -14.664 10.453 1 77.31 56 GLY B CA 1
ATOM 1757 C C . GLY B 1 56 ? 3.807 -14.82 11.102 1 77.31 56 GLY B C 1
ATOM 1758 O O . GLY B 1 56 ? 4.184 -14.031 11.969 1 77.31 56 GLY B O 1
ATOM 1759 N N . ASN B 1 57 ? 4.473 -15.805 10.836 1 80.5 57 ASN B N 1
ATOM 1760 C CA . ASN B 1 57 ? 5.773 -16.016 11.461 1 80.5 57 ASN B CA 1
ATOM 1761 C C . ASN B 1 57 ? 6.91 -15.586 10.531 1 80.5 57 ASN B C 1
ATOM 1763 O O . ASN B 1 57 ? 8.078 -15.898 10.789 1 80.5 57 ASN B O 1
ATOM 1767 N N . HIS B 1 58 ? 6.637 -15.062 9.32 1 84.75 58 HIS B N 1
ATOM 1768 C CA . HIS B 1 58 ? 7.582 -14.516 8.352 1 84.75 58 HIS B CA 1
ATOM 1769 C C . HIS B 1 58 ? 8.367 -15.625 7.66 1 84.75 58 HIS B C 1
ATOM 1771 O O . HIS B 1 58 ? 9.5 -15.414 7.227 1 84.75 58 HIS B O 1
ATOM 1777 N N . LYS B 1 59 ? 7.859 -16.828 7.68 1 91.88 59 LYS B N 1
ATOM 1778 C CA . LYS B 1 59 ? 8.422 -17.969 6.973 1 91.88 59 LYS B CA 1
ATOM 1779 C C . LYS B 1 59 ? 7.336 -18.734 6.211 1 91.88 59 LYS B C 1
ATOM 1781 O O . LYS B 1 59 ? 6.141 -18.531 6.457 1 91.88 59 LYS B O 1
ATOM 1786 N N . LEU B 1 60 ? 7.785 -19.516 5.27 1 94.69 60 LEU B N 1
ATOM 1787 C CA . LEU B 1 60 ? 6.832 -20.281 4.477 1 94.69 60 LEU B CA 1
ATOM 1788 C C . LEU B 1 60 ? 7.004 -21.781 4.719 1 94.69 60 LEU B C 1
ATOM 1790 O O . LEU B 1 60 ? 8.133 -22.281 4.734 1 94.69 60 LEU B O 1
ATOM 1794 N N . ASN B 1 61 ? 5.953 -22.422 4.988 1 94.38 61 ASN B N 1
ATOM 1795 C CA . ASN B 1 61 ? 5.996 -23.875 4.957 1 94.38 61 ASN B CA 1
ATOM 1796 C C . ASN B 1 61 ? 5.953 -24.406 3.529 1 94.38 61 ASN B C 1
ATOM 1798 O O . ASN B 1 61 ? 5.848 -23.641 2.576 1 94.38 61 ASN B O 1
ATOM 1802 N N . VAL B 1 62 ? 6.066 -25.719 3.439 1 92.06 62 VAL B N 1
ATOM 1803 C CA . VAL B 1 62 ? 6.199 -26.328 2.119 1 92.06 62 VAL B CA 1
ATOM 1804 C C . VAL B 1 62 ? 4.949 -26.047 1.292 1 92.06 62 VAL B C 1
ATOM 1806 O O . VAL B 1 62 ? 5.039 -25.766 0.095 1 92.06 62 VAL B O 1
ATOM 1809 N N . ASN B 1 63 ? 3.787 -26.109 1.84 1 93.56 63 ASN B N 1
ATOM 1810 C CA . ASN B 1 63 ? 2.549 -25.844 1.113 1 93.56 63 ASN B CA 1
ATOM 1811 C C . ASN B 1 63 ? 2.473 -24.391 0.644 1 93.56 63 ASN B C 1
ATOM 1813 O O . ASN B 1 63 ? 2.08 -24.125 -0.493 1 93.56 63 ASN B O 1
ATOM 1817 N N . GLU B 1 64 ? 2.811 -23.5 1.489 1 94 64 GLU B N 1
ATOM 1818 C CA . GLU B 1 64 ? 2.842 -22.078 1.132 1 94 64 GLU B CA 1
ATOM 1819 C C . GLU B 1 64 ? 3.828 -21.812 -0.003 1 94 64 GLU B C 1
ATOM 1821 O O . GLU B 1 64 ? 3.553 -21.016 -0.898 1 94 64 GLU B O 1
ATOM 1826 N N . PHE B 1 65 ? 4.969 -22.516 0.102 1 94.12 65 PHE B N 1
ATOM 1827 C CA . PHE B 1 65 ? 5.977 -22.375 -0.94 1 94.12 65 PHE B CA 1
ATOM 1828 C C . PHE B 1 65 ? 5.449 -22.875 -2.277 1 94.12 65 PHE B C 1
ATOM 1830 O O . PHE B 1 65 ? 5.645 -22.234 -3.311 1 94.12 65 PHE B O 1
ATOM 1837 N N . VAL B 1 66 ? 4.844 -23.984 -2.256 1 92.69 66 VAL B N 1
ATOM 1838 C CA . VAL B 1 66 ? 4.309 -24.562 -3.484 1 92.69 66 VAL B CA 1
ATOM 1839 C C . VAL B 1 66 ? 3.266 -23.625 -4.086 1 92.69 66 VAL B C 1
ATOM 1841 O O . VAL B 1 66 ? 3.232 -23.422 -5.301 1 92.69 66 VAL B O 1
ATOM 1844 N N . GLU B 1 67 ? 2.443 -23.062 -3.252 1 93.19 67 GLU B N 1
ATOM 1845 C CA . GLU B 1 67 ? 1.449 -22.109 -3.711 1 93.19 67 GLU B CA 1
ATOM 1846 C C . GLU B 1 67 ? 2.115 -20.875 -4.34 1 93.19 67 GLU B C 1
ATOM 1848 O O . GLU B 1 67 ? 1.677 -20.406 -5.391 1 93.19 67 GLU B O 1
ATOM 1853 N N . LEU B 1 68 ? 3.09 -20.406 -3.676 1 94 68 LEU B N 1
ATOM 1854 C CA . LEU B 1 68 ? 3.848 -19.281 -4.207 1 94 68 LEU B CA 1
ATOM 1855 C C . LEU B 1 68 ? 4.461 -19.625 -5.559 1 94 68 LEU B C 1
ATOM 1857 O O . LEU B 1 68 ? 4.367 -18.828 -6.504 1 94 68 LEU B O 1
ATOM 1861 N N . HIS B 1 69 ? 5.09 -20.797 -5.562 1 91.62 69 HIS B N 1
ATOM 1862 C CA . HIS B 1 69 ? 5.707 -21.234 -6.812 1 91.62 69 HIS B CA 1
ATOM 1863 C C . HIS B 1 69 ? 4.684 -21.281 -7.941 1 91.62 69 HIS B C 1
ATOM 1865 O O . HIS B 1 69 ? 4.961 -20.844 -9.055 1 91.62 69 HIS B O 1
ATOM 1871 N N . ARG B 1 70 ? 3.574 -21.859 -7.668 1 92.06 70 ARG B N 1
ATOM 1872 C CA . ARG B 1 70 ? 2.506 -21.922 -8.656 1 92.06 70 ARG B CA 1
ATOM 1873 C C . ARG B 1 70 ? 2.076 -20.531 -9.109 1 92.06 70 ARG B C 1
ATOM 1875 O O . ARG B 1 70 ? 1.853 -20.297 -10.297 1 92.06 70 ARG B O 1
ATOM 1882 N N . PHE B 1 71 ? 1.94 -19.734 -8.195 1 93.62 71 PHE B N 1
ATOM 1883 C CA . PHE B 1 71 ? 1.562 -18.344 -8.469 1 93.62 71 PHE B CA 1
ATOM 1884 C C . PHE B 1 71 ? 2.57 -17.672 -9.391 1 93.62 71 PHE B C 1
ATOM 1886 O O . PHE B 1 71 ? 2.193 -17.078 -10.406 1 93.62 71 PHE B O 1
ATOM 1893 N N . LEU B 1 72 ? 3.844 -17.781 -9.062 1 93.62 72 LEU B N 1
ATOM 1894 C CA . LEU B 1 72 ? 4.902 -17.156 -9.852 1 93.62 72 LEU B CA 1
ATOM 1895 C C . LEU B 1 72 ? 4.922 -17.719 -11.273 1 93.62 72 LEU B C 1
ATOM 1897 O O . LEU B 1 72 ? 5.105 -16.969 -12.234 1 93.62 72 LEU B O 1
ATOM 1901 N N . SER B 1 73 ? 4.73 -18.984 -11.375 1 91.56 73 SER B N 1
ATOM 1902 C CA . SER B 1 73 ? 4.68 -19.625 -12.68 1 91.56 73 SER B CA 1
ATOM 1903 C C . SER B 1 73 ? 3.494 -19.125 -13.5 1 91.56 73 SER B C 1
ATOM 1905 O O . SER B 1 73 ? 3.633 -18.828 -14.688 1 91.56 73 SER B O 1
ATOM 1907 N N . ALA B 1 74 ? 2.373 -19.031 -12.836 1 93.81 74 ALA B N 1
ATOM 1908 C CA . ALA B 1 74 ? 1.168 -18.562 -13.516 1 93.81 74 ALA B CA 1
ATOM 1909 C C . ALA B 1 74 ? 1.347 -17.125 -14.008 1 93.81 74 ALA B C 1
ATOM 1911 O O . ALA B 1 74 ? 0.913 -16.781 -15.109 1 93.81 74 ALA B O 1
ATOM 1912 N N . VAL B 1 75 ? 1.938 -16.328 -13.188 1 94.81 75 VAL B N 1
ATOM 1913 C CA . VAL B 1 75 ? 2.174 -14.938 -13.555 1 94.81 75 VAL B CA 1
ATOM 1914 C C . VAL B 1 75 ? 3.096 -14.867 -14.766 1 94.81 75 VAL B C 1
ATOM 1916 O O . VAL B 1 75 ? 2.824 -14.133 -15.727 1 94.81 75 VAL B O 1
ATOM 1919 N N . THR B 1 76 ? 4.176 -15.633 -14.734 1 91.81 76 THR B N 1
ATOM 1920 C CA . THR B 1 76 ? 5.133 -15.656 -15.844 1 91.81 76 THR B CA 1
ATOM 1921 C C . THR B 1 76 ? 4.461 -16.141 -17.125 1 91.81 76 THR B C 1
ATOM 1923 O O . THR B 1 76 ? 4.641 -15.531 -18.188 1 91.81 76 THR B O 1
ATOM 1926 N N . ASP B 1 77 ? 3.703 -17.156 -17 1 93.5 77 ASP B N 1
ATOM 1927 C CA . ASP B 1 77 ? 3.008 -17.703 -18.172 1 93.5 77 ASP B CA 1
ATOM 1928 C C . ASP B 1 77 ? 2.02 -16.703 -18.75 1 93.5 77 ASP B C 1
ATOM 1930 O O . ASP B 1 77 ? 1.941 -16.531 -19.969 1 93.5 77 ASP B O 1
ATOM 1934 N N . ALA B 1 78 ? 1.269 -16.094 -17.891 1 95.5 78 ALA B N 1
ATOM 1935 C CA . ALA B 1 78 ? 0.269 -15.117 -18.328 1 95.5 78 ALA B CA 1
ATOM 1936 C C . ALA B 1 78 ? 0.924 -13.938 -19.047 1 95.5 78 ALA B C 1
ATOM 1938 O O . ALA B 1 78 ? 0.461 -13.516 -20.109 1 95.5 78 ALA B O 1
ATOM 1939 N N . PHE B 1 79 ? 1.988 -13.461 -18.453 1 95.62 79 PHE B N 1
ATOM 1940 C CA . PHE B 1 79 ? 2.699 -12.336 -19.062 1 95.62 79 PHE B CA 1
ATOM 1941 C C . PHE B 1 79 ? 3.275 -12.727 -20.422 1 95.62 79 PHE B C 1
ATOM 1943 O O . PHE B 1 79 ? 3.113 -11.992 -21.391 1 95.62 79 PHE B O 1
ATOM 1950 N N . THR B 1 80 ? 3.91 -13.867 -20.516 1 94.25 80 THR B N 1
ATOM 1951 C CA . THR B 1 80 ? 4.559 -14.32 -21.734 1 94.25 80 THR B CA 1
ATOM 1952 C C . THR B 1 80 ? 3.531 -14.539 -22.844 1 94.25 80 THR B C 1
ATOM 1954 O O . THR B 1 80 ? 3.779 -14.211 -24 1 94.25 80 THR B O 1
ATOM 1957 N N . ALA B 1 81 ? 2.42 -15.07 -22.438 1 95.12 81 ALA B N 1
ATOM 1958 C CA . ALA B 1 81 ? 1.371 -15.383 -23.406 1 95.12 81 ALA B CA 1
ATOM 1959 C C . ALA B 1 81 ? 0.867 -14.109 -24.094 1 95.12 81 ALA B C 1
ATOM 1961 O O . ALA B 1 81 ? 0.543 -14.125 -25.281 1 95.12 81 ALA B O 1
ATOM 1962 N N . VAL B 1 82 ? 0.828 -13.031 -23.391 1 95.06 82 VAL B N 1
ATOM 1963 C CA . VAL B 1 82 ? 0.226 -11.812 -23.922 1 95.06 82 VAL B CA 1
ATOM 1964 C C . VAL B 1 82 ? 1.309 -10.922 -24.531 1 95.06 82 VAL B C 1
ATOM 1966 O O . VAL B 1 82 ? 1.081 -10.266 -25.547 1 95.06 82 VAL B O 1
ATOM 1969 N N . ALA B 1 83 ? 2.412 -10.836 -23.859 1 93.62 83 ALA B N 1
ATOM 1970 C CA . ALA B 1 83 ? 3.494 -9.969 -24.312 1 93.62 83 ALA B CA 1
ATOM 1971 C C . ALA B 1 83 ? 4.059 -10.469 -25.641 1 93.62 83 ALA B C 1
ATOM 1973 O O . ALA B 1 83 ? 4.57 -9.68 -26.438 1 93.62 83 ALA B O 1
ATOM 1974 N N . LYS B 1 84 ? 3.922 -11.688 -25.969 1 92.06 84 LYS B N 1
ATOM 1975 C CA . LYS B 1 84 ? 4.383 -12.297 -27.219 1 92.06 84 LYS B CA 1
ATOM 1976 C C . LYS B 1 84 ? 5.789 -11.828 -27.578 1 92.06 84 LYS B C 1
ATOM 1978 O O . LYS B 1 84 ? 6.027 -11.359 -28.688 1 92.06 84 LYS B O 1
ATOM 1983 N N . GLY B 1 85 ? 6.734 -11.891 -26.594 1 90.38 85 GLY B N 1
ATOM 1984 C CA . GLY B 1 85 ? 8.133 -11.562 -26.828 1 90.38 85 GLY B CA 1
ATOM 1985 C C . GLY B 1 85 ? 8.484 -10.141 -26.438 1 90.38 85 GLY B C 1
ATOM 1986 O O . GLY B 1 85 ? 9.664 -9.797 -26.344 1 90.38 85 GLY B O 1
ATOM 1987 N N . SER B 1 86 ? 7.48 -9.297 -26.281 1 92.62 86 SER B N 1
ATOM 1988 C CA . SER B 1 86 ? 7.742 -7.934 -25.812 1 92.62 86 SER B CA 1
ATOM 1989 C C . SER B 1 86 ? 8.18 -7.918 -24.359 1 92.62 86 SER B C 1
ATOM 1991 O O . SER B 1 86 ? 7.852 -8.828 -23.594 1 92.62 86 SER B O 1
ATOM 1993 N N . LYS B 1 87 ? 8.977 -6.934 -24.047 1 93.5 87 LYS B N 1
ATOM 1994 C CA . LYS B 1 87 ? 9.43 -6.793 -22.672 1 93.5 87 LYS B CA 1
ATOM 1995 C C . LYS B 1 87 ? 8.367 -6.113 -21.812 1 93.5 87 LYS B C 1
ATOM 1997 O O . LYS B 1 87 ? 8.445 -6.137 -20.578 1 93.5 87 LYS B O 1
ATOM 2002 N N . THR B 1 88 ? 7.445 -5.508 -22.5 1 94.44 88 THR B N 1
ATOM 2003 C CA . THR B 1 88 ? 6.418 -4.777 -21.766 1 94.44 88 THR B CA 1
ATOM 2004 C C . THR B 1 88 ? 5.039 -5.035 -22.375 1 94.44 88 THR B C 1
ATOM 2006 O O . THR B 1 88 ? 4.934 -5.527 -23.5 1 94.44 88 THR B O 1
ATOM 2009 N N . ILE B 1 89 ? 4.062 -4.852 -21.516 1 94.31 89 ILE B N 1
ATOM 2010 C CA . ILE B 1 89 ? 2.676 -4.859 -21.969 1 94.31 89 ILE B CA 1
ATOM 2011 C C . ILE B 1 89 ? 2.039 -3.496 -21.703 1 94.31 89 ILE B C 1
ATOM 2013 O O . ILE B 1 89 ? 2.551 -2.707 -20.906 1 94.31 89 ILE B O 1
ATOM 2017 N N . THR B 1 90 ? 0.988 -3.25 -22.438 1 93.12 90 THR B N 1
ATOM 2018 C CA . THR B 1 90 ? 0.303 -1.972 -22.266 1 93.12 90 THR B CA 1
ATOM 2019 C C . THR B 1 90 ? -0.905 -2.117 -21.359 1 93.12 90 THR B C 1
ATOM 2021 O O . THR B 1 90 ? -1.318 -3.234 -21.031 1 93.12 90 THR B O 1
ATOM 2024 N N . ALA B 1 91 ? -1.453 -0.97 -20.984 1 92.5 91 ALA B N 1
ATOM 2025 C CA . ALA B 1 91 ? -2.648 -0.95 -20.141 1 92.5 91 ALA B CA 1
ATOM 2026 C C . ALA B 1 91 ? -3.814 -1.655 -20.828 1 92.5 91 ALA B C 1
ATOM 2028 O O . ALA B 1 91 ? -4.645 -2.283 -20.172 1 92.5 91 ALA B O 1
ATOM 2029 N N . ALA B 1 92 ? -3.816 -1.611 -22.078 1 93.62 92 ALA B N 1
ATOM 2030 C CA . ALA B 1 92 ? -4.895 -2.221 -22.859 1 93.62 92 ALA B CA 1
ATOM 2031 C C . ALA B 1 9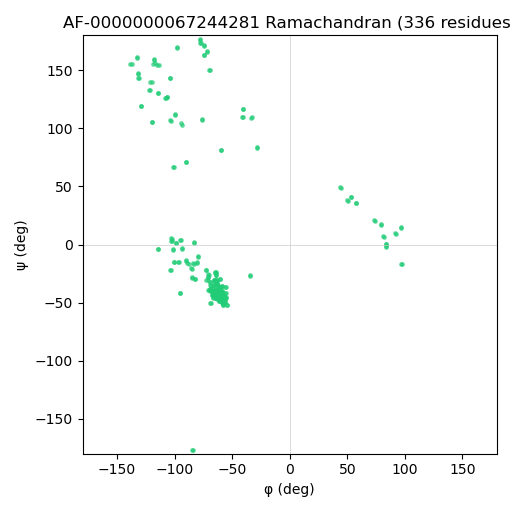2 ? -4.824 -3.744 -22.781 1 93.62 92 ALA B C 1
ATOM 2033 O O . ALA B 1 92 ? -5.848 -4.422 -22.906 1 93.62 92 ALA B O 1
ATOM 2034 N N . ASP B 1 93 ? -3.686 -4.301 -22.562 1 95.5 93 ASP B N 1
ATOM 2035 C CA . ASP B 1 93 ? -3.475 -5.742 -22.5 1 95.5 93 ASP B CA 1
ATOM 2036 C C . ASP B 1 93 ? -3.711 -6.281 -21.094 1 95.5 93 ASP B C 1
ATOM 2038 O O . ASP B 1 93 ? -3.875 -7.488 -20.906 1 95.5 93 ASP B O 1
ATOM 2042 N N . ALA B 1 94 ? -3.711 -5.395 -20.188 1 94.62 94 ALA B N 1
ATOM 2043 C CA . ALA B 1 94 ? -3.686 -5.773 -18.781 1 94.62 94 ALA B CA 1
ATOM 2044 C C . ALA B 1 94 ? -4.887 -6.648 -18.422 1 94.62 94 ALA B C 1
ATOM 2046 O O . ALA B 1 94 ? -4.738 -7.68 -17.766 1 94.62 94 ALA B O 1
ATOM 2047 N N . PRO B 1 95 ? -6.09 -6.289 -18.953 1 95.56 95 PRO B N 1
ATOM 2048 C CA . PRO B 1 95 ? -7.234 -7.133 -18.594 1 95.56 95 PRO B CA 1
ATOM 2049 C C . PRO B 1 95 ? -7.062 -8.578 -19.047 1 95.56 95 PRO B C 1
ATOM 2051 O O . PRO B 1 95 ? -7.465 -9.508 -18.344 1 95.56 95 PRO B O 1
ATOM 2054 N N . GLN B 1 96 ? -6.496 -8.758 -20.156 1 96 96 GLN B N 1
ATOM 2055 C CA . GLN B 1 96 ? -6.301 -10.102 -20.688 1 96 96 GLN B CA 1
ATOM 2056 C C . GLN B 1 96 ? -5.316 -10.891 -19.828 1 96 96 GLN B C 1
ATOM 2058 O O . GLN B 1 96 ? -5.547 -12.062 -19.531 1 96 96 GLN B O 1
ATOM 2063 N N . VAL B 1 97 ? -4.25 -10.297 -19.469 1 95.69 97 VAL B N 1
ATOM 2064 C CA . VAL B 1 97 ? -3.246 -10.961 -18.641 1 95.69 97 VAL B CA 1
ATOM 2065 C C . VAL B 1 97 ? -3.844 -11.32 -17.281 1 95.69 97 VAL B C 1
ATOM 2067 O O . VAL B 1 97 ? -3.691 -12.445 -16.812 1 95.69 97 VAL B O 1
ATOM 2070 N N . LEU B 1 98 ? -4.539 -10.359 -16.719 1 96.75 98 LEU B N 1
ATOM 2071 C CA . LEU B 1 98 ? -5.117 -10.562 -15.398 1 96.75 98 LEU B CA 1
ATOM 2072 C C . LEU B 1 98 ? -6.199 -11.641 -15.438 1 96.75 98 LEU B C 1
ATOM 2074 O O . LEU B 1 98 ? -6.352 -12.414 -14.484 1 96.75 98 LEU B O 1
ATOM 2078 N N . ALA B 1 99 ? -6.91 -11.664 -16.547 1 96.19 99 ALA B N 1
ATOM 2079 C CA . ALA B 1 99 ? -7.949 -12.672 -16.703 1 96.19 99 ALA B CA 1
ATOM 2080 C C . ALA B 1 99 ? -7.359 -14.078 -16.656 1 96.19 99 ALA B C 1
ATOM 2082 O O . ALA B 1 99 ? -7.984 -15.008 -16.141 1 96.19 99 ALA B O 1
ATOM 2083 N N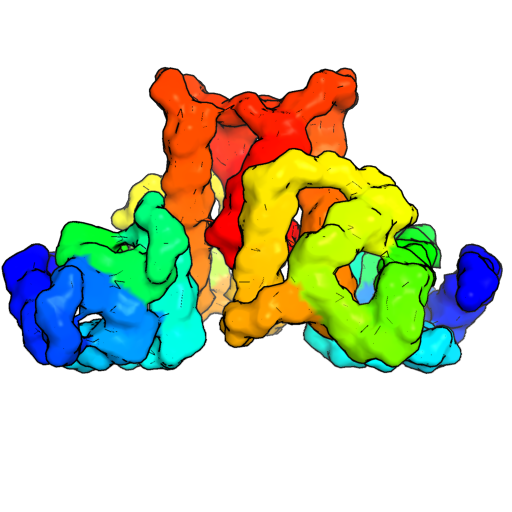 . ARG B 1 100 ? -6.199 -14.266 -17.203 1 94.88 100 ARG B N 1
ATOM 2084 C CA . ARG B 1 100 ? -5.527 -15.562 -17.188 1 94.88 100 ARG B CA 1
ATOM 2085 C C . ARG B 1 100 ? -5.18 -15.984 -15.766 1 94.88 100 ARG B C 1
ATOM 2087 O O . ARG B 1 100 ? -5.02 -17.172 -15.492 1 94.88 100 ARG B O 1
ATOM 2094 N N . LEU B 1 101 ? -5.07 -15.039 -14.922 1 95.19 101 LEU B N 1
ATOM 2095 C CA . LEU B 1 101 ? -4.77 -15.312 -13.523 1 95.19 101 LEU B CA 1
ATOM 2096 C C . LEU B 1 101 ? -6.051 -15.414 -12.703 1 95.19 101 LEU B C 1
ATOM 2098 O O . LEU B 1 101 ? -6.004 -15.633 -11.492 1 95.19 101 LEU B O 1
ATOM 2102 N N . GLY B 1 102 ? -7.16 -15.172 -13.344 1 94.44 102 GLY B N 1
ATOM 2103 C CA . GLY B 1 102 ? -8.438 -15.328 -12.672 1 94.44 102 GLY B CA 1
ATOM 2104 C C . GLY B 1 102 ? -8.984 -14.023 -12.125 1 94.44 102 GLY B C 1
ATOM 2105 O O . GLY B 1 102 ? -9.914 -14.023 -11.312 1 94.44 102 GLY B O 1
ATOM 2106 N N . TYR B 1 103 ? -8.438 -12.961 -12.555 1 95.38 103 TYR B N 1
ATOM 2107 C CA . TYR B 1 103 ? -8.922 -11.672 -12.07 1 95.38 103 TYR B CA 1
ATOM 2108 C C . TYR B 1 103 ? -9.703 -10.945 -13.164 1 95.38 103 TYR B C 1
ATOM 2110 O O . TYR B 1 103 ? -9.234 -10.836 -14.297 1 95.38 103 TYR B O 1
ATOM 2118 N N . THR B 1 104 ? -10.859 -10.57 -12.859 1 94.62 104 THR B N 1
ATOM 2119 C CA . THR B 1 104 ? -11.68 -9.695 -13.68 1 94.62 104 THR B CA 1
ATOM 2120 C C . THR B 1 104 ? -12.031 -8.406 -12.93 1 94.62 104 THR B C 1
ATOM 2122 O O . THR B 1 104 ? -12.859 -8.422 -12.023 1 94.62 104 THR B O 1
ATOM 2125 N N . LEU B 1 105 ? -11.414 -7.371 -13.289 1 95.69 105 LEU B N 1
ATOM 2126 C CA . LEU B 1 105 ? -11.602 -6.094 -12.609 1 95.69 105 LEU B CA 1
ATOM 2127 C C . LEU B 1 105 ? -12.477 -5.16 -13.438 1 95.69 105 LEU B C 1
ATOM 2129 O O . LEU B 1 105 ? -12.43 -5.184 -14.664 1 95.69 105 LEU B O 1
ATOM 2133 N N . ASP B 1 106 ? -13.281 -4.41 -12.797 1 94.75 106 ASP B N 1
ATOM 2134 C CA . ASP B 1 106 ? -13.977 -3.342 -13.5 1 94.75 106 ASP B CA 1
ATOM 2135 C C . ASP B 1 106 ? -13.023 -2.203 -13.859 1 94.75 106 ASP B C 1
ATOM 2137 O O . ASP B 1 106 ? -11.883 -2.18 -13.406 1 94.75 106 ASP B O 1
ATOM 2141 N N . PRO B 1 107 ? -13.383 -1.292 -14.719 1 93.38 107 PRO B N 1
ATOM 2142 C CA . PRO B 1 107 ? -12.484 -0.245 -15.219 1 93.38 107 PRO B CA 1
ATOM 2143 C C . PRO B 1 107 ? -11.914 0.63 -14.102 1 93.38 107 PRO B C 1
ATOM 2145 O O . PRO B 1 107 ? -10.758 1.053 -14.172 1 93.38 107 PRO B O 1
ATOM 2148 N N . HIS B 1 108 ? -12.688 0.875 -13.125 1 89.06 108 HIS B N 1
ATOM 2149 C CA . HIS B 1 108 ? -12.219 1.744 -12.055 1 89.06 108 HIS B CA 1
ATOM 2150 C C . HIS B 1 108 ? -11.109 1.077 -11.25 1 89.06 108 HIS B C 1
ATOM 2152 O O . HIS B 1 108 ? -10.055 1.675 -11.023 1 89.06 108 HIS B O 1
ATOM 2158 N N . ALA B 1 109 ? -11.383 -0.139 -10.836 1 92.5 109 ALA B N 1
ATOM 2159 C CA . ALA B 1 109 ? -10.383 -0.896 -10.086 1 92.5 109 ALA B CA 1
ATOM 2160 C C . ALA B 1 109 ? -9.133 -1.141 -10.93 1 92.5 109 ALA B C 1
ATOM 2162 O O . ALA B 1 109 ? -8.008 -1.012 -10.438 1 92.5 109 ALA B O 1
ATOM 2163 N N . LEU B 1 110 ? -9.352 -1.463 -12.141 1 94.75 110 LEU B N 1
ATOM 2164 C CA . LEU B 1 110 ? -8.234 -1.729 -13.047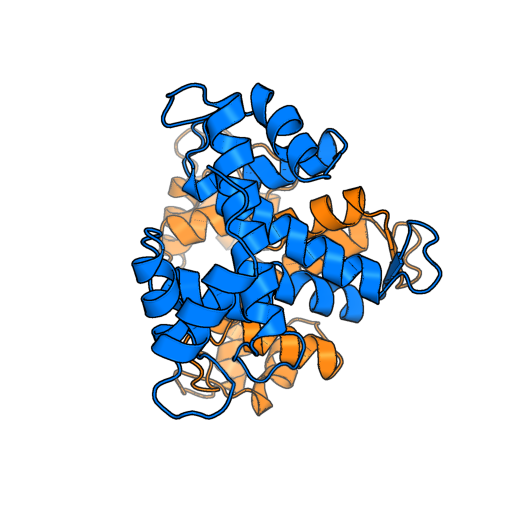 1 94.75 110 LEU B CA 1
ATOM 2165 C C . LEU B 1 110 ? -7.359 -0.491 -13.211 1 94.75 110 LEU B C 1
ATOM 2167 O O . LEU B 1 110 ? -6.137 -0.569 -13.07 1 94.75 110 LEU B O 1
ATOM 2171 N N . ASN B 1 111 ? -7.961 0.57 -13.453 1 90.44 111 ASN B N 1
ATOM 2172 C CA . ASN B 1 111 ? -7.211 1.811 -13.625 1 90.44 111 ASN B CA 1
ATOM 2173 C C . ASN B 1 111 ? -6.43 2.178 -12.367 1 90.44 111 ASN B C 1
ATOM 2175 O O . ASN B 1 111 ? -5.281 2.611 -12.453 1 90.44 111 ASN B O 1
ATOM 2179 N N . ALA B 1 112 ? -7.055 1.973 -11.281 1 86.94 112 ALA B N 1
ATOM 2180 C CA . ALA B 1 112 ? -6.422 2.312 -10.008 1 86.94 112 ALA B CA 1
ATOM 2181 C C . ALA B 1 112 ? -5.16 1.479 -9.781 1 86.94 112 ALA B C 1
ATOM 2183 O O . ALA B 1 112 ? -4.117 2.014 -9.406 1 86.94 112 ALA B O 1
ATOM 2184 N N . VAL B 1 113 ? -5.238 0.217 -10.062 1 90.56 113 VAL B N 1
ATOM 2185 C CA . VAL B 1 113 ? -4.109 -0.675 -9.82 1 90.56 113 VAL B CA 1
ATOM 2186 C C . VAL B 1 113 ? -2.992 -0.38 -10.812 1 90.56 113 VAL B C 1
ATOM 2188 O O . VAL B 1 113 ? -1.812 -0.388 -10.453 1 90.56 113 VAL B O 1
ATOM 2191 N N . LEU B 1 114 ? -3.355 -0.112 -12.023 1 91.19 114 LEU B N 1
ATOM 2192 C CA . LEU B 1 114 ? -2.355 0.18 -13.047 1 91.19 114 LEU B CA 1
ATOM 2193 C C . LEU B 1 114 ? -1.655 1.503 -12.758 1 91.19 114 LEU B C 1
ATOM 2195 O O . LEU B 1 114 ? -0.438 1.613 -12.914 1 91.19 114 LEU B O 1
ATOM 2199 N N . LEU B 1 115 ? -2.447 2.449 -12.383 1 83.75 115 LEU B N 1
ATOM 2200 C CA . LEU B 1 115 ? -1.872 3.752 -12.07 1 83.75 115 LEU B CA 1
ATOM 2201 C C . LEU B 1 115 ? -0.905 3.648 -10.898 1 83.75 115 LEU B C 1
ATOM 2203 O O . LEU B 1 115 ? 0.166 4.262 -10.914 1 83.75 115 LEU B O 1
ATOM 2207 N N . ARG B 1 116 ? -1.269 2.885 -9.945 1 83.5 116 ARG B N 1
ATOM 2208 C CA . ARG B 1 116 ? -0.43 2.684 -8.773 1 83.5 116 ARG B CA 1
ATOM 2209 C C . ARG B 1 116 ? 0.921 2.092 -9.156 1 83.5 116 ARG B C 1
ATOM 2211 O O . ARG B 1 116 ? 1.946 2.438 -8.562 1 83.5 116 ARG B O 1
ATOM 2218 N N . HIS B 1 117 ? 0.927 1.259 -10.086 1 85.94 117 HIS B N 1
ATOM 2219 C CA . HIS B 1 117 ? 2.137 0.501 -10.383 1 85.94 117 HIS B CA 1
ATOM 2220 C C . HIS B 1 117 ? 2.859 1.075 -11.602 1 85.94 117 HIS B C 1
ATOM 2222 O O . HIS B 1 117 ? 3.887 0.543 -12.023 1 85.94 117 HIS B O 1
ATOM 2228 N N . ASP B 1 118 ? 2.221 2.061 -12.18 1 82.44 118 ASP B N 1
ATOM 2229 C CA . ASP B 1 118 ? 2.889 2.795 -13.25 1 82.44 118 ASP B CA 1
ATOM 2230 C C . ASP B 1 118 ? 3.682 3.977 -12.695 1 82.44 118 ASP B C 1
ATOM 2232 O O . ASP B 1 118 ? 3.371 5.133 -12.992 1 82.44 118 ASP B O 1
ATOM 2236 N N . THR B 1 119 ? 4.762 3.818 -12.023 1 72.56 119 THR B N 1
ATOM 2237 C CA . THR B 1 119 ? 5.504 4.816 -11.266 1 72.56 119 THR B CA 1
ATOM 2238 C C . THR B 1 119 ? 6.23 5.781 -12.195 1 72.56 119 THR B C 1
ATOM 2240 O O . THR B 1 119 ? 6.488 6.93 -11.828 1 72.56 119 THR B O 1
ATOM 2243 N N . ASP B 1 120 ? 6.445 5.344 -13.383 1 72.19 120 ASP B N 1
ATOM 2244 C CA . ASP B 1 120 ? 7.176 6.203 -14.312 1 72.19 120 ASP B CA 1
ATOM 2245 C C . ASP B 1 120 ? 6.227 6.859 -15.312 1 72.19 120 ASP B C 1
ATOM 2247 O O . ASP B 1 120 ? 6.672 7.48 -16.281 1 72.19 120 ASP B O 1
ATOM 2251 N N . VAL B 1 121 ? 4.949 6.605 -15.156 1 75.94 121 VAL B N 1
ATOM 2252 C CA . VAL B 1 121 ? 3.896 7.203 -15.969 1 75.94 121 VAL B CA 1
ATOM 2253 C C . VAL B 1 121 ? 4.137 6.883 -17.438 1 75.94 121 VAL B C 1
ATOM 2255 O O . VAL B 1 121 ? 4.012 7.758 -18.297 1 75.94 121 VAL B O 1
ATOM 2258 N N . SER B 1 122 ? 4.641 5.727 -17.75 1 81.06 122 SER B N 1
ATOM 2259 C CA . SER B 1 122 ? 4.91 5.316 -19.125 1 81.06 122 SER B CA 1
ATOM 2260 C C . SER B 1 122 ? 3.672 4.719 -19.781 1 81.06 122 SER B C 1
ATOM 2262 O O . SER B 1 122 ? 3.564 4.688 -21.016 1 81.06 122 SER B O 1
ATOM 2264 N N . GLY B 1 123 ? 2.854 4.168 -19.062 1 86.5 123 GLY B N 1
ATOM 2265 C CA . GLY B 1 123 ? 1.692 3.451 -19.562 1 86.5 123 GLY B CA 1
ATOM 2266 C C . GLY B 1 123 ? 2 2.021 -19.969 1 86.5 123 GLY B C 1
ATOM 2267 O O . GLY B 1 123 ? 1.157 1.34 -20.547 1 86.5 123 GLY B O 1
ATOM 2268 N N . THR B 1 124 ? 3.242 1.638 -19.812 1 91.5 124 THR B N 1
ATOM 2269 C CA . THR B 1 124 ? 3.641 0.265 -20.109 1 91.5 124 THR B CA 1
ATOM 2270 C C . THR B 1 124 ? 4.102 -0.445 -18.844 1 91.5 124 THR B C 1
ATOM 2272 O O . THR B 1 124 ? 4.52 0.202 -17.875 1 91.5 124 THR B O 1
ATOM 2275 N N . PHE B 1 125 ? 3.998 -1.715 -18.828 1 93.44 125 PHE B N 1
ATOM 2276 C CA . PHE B 1 125 ? 4.297 -2.529 -17.656 1 93.44 125 PHE B CA 1
ATOM 2277 C C . PHE B 1 125 ? 5.242 -3.67 -18.016 1 93.44 125 PHE B C 1
ATOM 2279 O O . PHE B 1 125 ? 4.938 -4.48 -18.891 1 93.44 125 PHE B O 1
ATOM 2286 N N . ALA B 1 126 ? 6.344 -3.633 -17.391 1 93.81 126 ALA B N 1
ATOM 2287 C CA . ALA B 1 126 ? 7.273 -4.746 -17.547 1 93.81 126 ALA B CA 1
ATOM 2288 C C . ALA B 1 126 ? 6.832 -5.949 -16.703 1 93.81 126 ALA B C 1
ATOM 2290 O O . ALA B 1 126 ? 5.836 -5.879 -15.992 1 93.81 126 ALA B O 1
ATOM 2291 N N . ARG B 1 127 ? 7.535 -7.008 -16.906 1 91.19 127 ARG B N 1
ATOM 2292 C CA . ARG B 1 127 ? 7.199 -8.25 -16.219 1 91.19 127 ARG B CA 1
ATOM 2293 C C . ARG B 1 127 ? 7.172 -8.031 -14.703 1 91.19 127 ARG B C 1
ATOM 2295 O O . ARG B 1 127 ? 6.273 -8.523 -14.023 1 91.19 127 ARG B O 1
ATOM 2302 N N . ASP B 1 128 ? 8.094 -7.324 -14.211 1 90 128 ASP B N 1
ATOM 2303 C CA . ASP B 1 128 ? 8.156 -7.066 -12.773 1 90 128 ASP B CA 1
ATOM 2304 C C . ASP B 1 128 ? 6.949 -6.266 -12.305 1 90 128 ASP B C 1
ATOM 2306 O O . ASP B 1 128 ? 6.438 -6.488 -11.203 1 90 128 ASP B O 1
ATOM 2310 N N . ASP B 1 129 ? 6.531 -5.305 -13.086 1 91.06 129 ASP B N 1
ATOM 2311 C CA . ASP B 1 129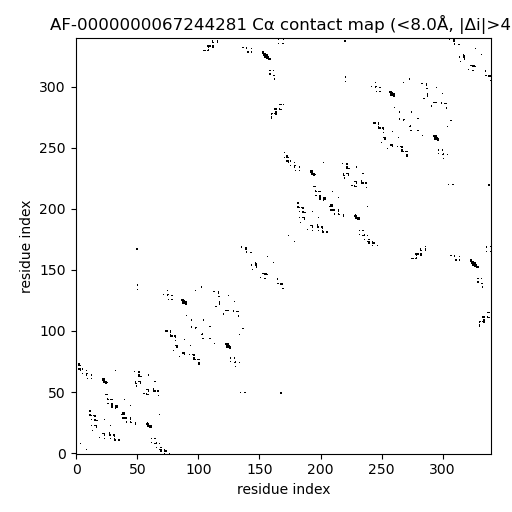 ? 5.34 -4.531 -12.758 1 91.06 129 ASP B CA 1
ATOM 2312 C C . ASP B 1 129 ? 4.109 -5.43 -12.648 1 91.06 129 ASP B C 1
ATOM 2314 O O . ASP B 1 129 ? 3.34 -5.32 -11.688 1 91.06 129 ASP B O 1
ATOM 2318 N N . PHE B 1 130 ? 4.051 -6.262 -13.609 1 93.06 130 PHE B N 1
ATOM 2319 C CA . PHE B 1 130 ? 2.902 -7.156 -13.625 1 93.06 130 PHE B CA 1
ATOM 2320 C C . PHE B 1 130 ? 2.949 -8.117 -12.438 1 93.06 130 PHE B C 1
ATOM 2322 O O . PHE B 1 130 ? 1.911 -8.461 -11.867 1 93.06 130 PHE B O 1
ATOM 2329 N N . LEU B 1 131 ? 4.105 -8.531 -12.133 1 93.06 131 LEU B N 1
ATOM 2330 C CA . LEU B 1 131 ? 4.25 -9.383 -10.961 1 93.06 131 LEU B CA 1
ATOM 2331 C C . LEU B 1 131 ? 3.762 -8.656 -9.703 1 93.06 131 LEU B C 1
ATOM 2333 O O . LEU B 1 131 ? 3.037 -9.242 -8.891 1 93.06 131 LEU B O 1
ATOM 2337 N N . ARG B 1 132 ? 4.098 -7.453 -9.562 1 91.56 132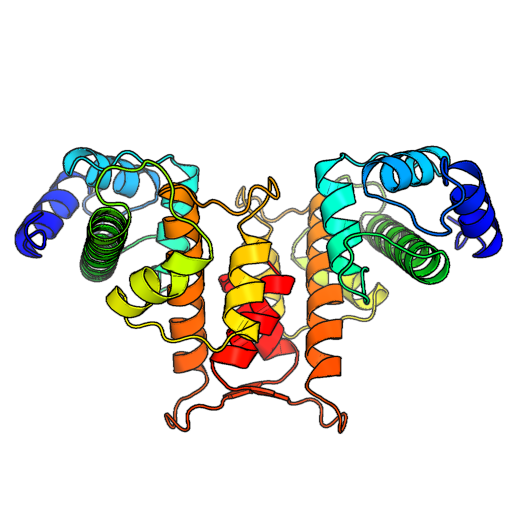 ARG B N 1
ATOM 2338 C CA . ARG B 1 132 ? 3.682 -6.664 -8.406 1 91.56 132 ARG B CA 1
ATOM 2339 C C . ARG B 1 132 ? 2.168 -6.484 -8.383 1 91.56 132 ARG B C 1
ATOM 2341 O O . ARG B 1 132 ? 1.541 -6.582 -7.328 1 91.56 132 ARG B O 1
ATOM 2348 N N . ILE B 1 133 ? 1.657 -6.227 -9.516 1 93.88 133 ILE B N 1
ATOM 2349 C CA . ILE B 1 133 ? 0.211 -6.078 -9.633 1 93.88 133 ILE B CA 1
ATOM 2350 C C . ILE B 1 133 ? -0.475 -7.379 -9.219 1 93.88 133 ILE B C 1
ATOM 2352 O O . ILE B 1 133 ? -1.435 -7.359 -8.438 1 93.88 133 ILE B O 1
ATOM 2356 N N . SER B 1 134 ? 0.027 -8.445 -9.758 1 95.12 134 SER B N 1
ATOM 2357 C CA . SER B 1 134 ? -0.561 -9.75 -9.477 1 95.12 134 SER B CA 1
ATOM 2358 C C . SER B 1 134 ? -0.46 -10.094 -7.992 1 95.12 134 SER B C 1
ATOM 2360 O O . SER B 1 134 ? -1.384 -10.672 -7.418 1 95.12 134 SER B O 1
ATOM 2362 N N . LEU B 1 135 ? 0.688 -9.758 -7.43 1 92.62 135 LEU B N 1
ATOM 2363 C CA . LEU B 1 135 ? 0.872 -10 -6.004 1 92.62 135 LEU B CA 1
ATOM 2364 C C . LEU B 1 135 ? -0.107 -9.164 -5.184 1 92.62 135 LEU B C 1
ATOM 2366 O O . LEU B 1 135 ? -0.686 -9.656 -4.211 1 92.62 135 LEU B O 1
ATOM 2370 N N . PHE B 1 136 ? -0.249 -7.992 -5.551 1 90.94 136 PHE B N 1
ATOM 2371 C CA . PHE B 1 136 ? -1.207 -7.098 -4.91 1 90.94 136 PHE B CA 1
ATOM 2372 C C . PHE B 1 136 ? -2.609 -7.695 -4.945 1 90.94 136 PHE B C 1
ATOM 2374 O O . PHE B 1 136 ? -3.291 -7.758 -3.92 1 90.94 136 PHE B O 1
ATOM 2381 N N . LEU B 1 137 ? -3.062 -8.141 -6.094 1 94.5 137 LEU B N 1
ATOM 2382 C CA . LEU B 1 137 ? -4.398 -8.695 -6.27 1 94.5 137 LEU B CA 1
ATOM 2383 C C . LEU B 1 137 ? -4.555 -10 -5.5 1 94.5 137 LEU B C 1
ATOM 2385 O O . LEU B 1 137 ? -5.621 -10.281 -4.949 1 94.5 137 LEU B O 1
ATOM 2389 N N . HIS B 1 138 ? -3.518 -10.781 -5.535 1 93 138 HIS B N 1
ATOM 2390 C CA . HIS B 1 138 ? -3.547 -12.023 -4.777 1 93 138 HIS B CA 1
ATOM 2391 C C . HIS B 1 138 ? -3.787 -11.758 -3.295 1 93 138 HIS B C 1
ATOM 2393 O O . HIS B 1 138 ? -4.641 -12.398 -2.676 1 93 138 HIS B O 1
ATOM 2399 N N . THR B 1 139 ? -3.07 -10.828 -2.736 1 89.81 139 THR B N 1
ATOM 2400 C CA . THR B 1 139 ? -3.195 -10.484 -1.323 1 89.81 139 THR B CA 1
ATOM 2401 C C . THR B 1 139 ? -4.562 -9.875 -1.035 1 89.81 139 THR B C 1
ATOM 2403 O O . THR B 1 139 ? -5.184 -10.18 -0.015 1 89.81 139 THR B O 1
ATOM 2406 N N . ALA B 1 140 ? -4.988 -9 -1.92 1 90.25 140 ALA B N 1
ATOM 2407 C CA . ALA B 1 140 ? -6.316 -8.406 -1.777 1 90.25 140 ALA B CA 1
ATOM 2408 C C . ALA B 1 140 ? -7.398 -9.477 -1.736 1 90.25 140 ALA B C 1
ATOM 2410 O O . ALA B 1 140 ? -8.328 -9.398 -0.933 1 90.25 140 ALA B O 1
ATOM 2411 N N . ARG B 1 141 ? -7.27 -10.438 -2.633 1 90.62 141 ARG B N 1
ATOM 2412 C CA . ARG B 1 141 ? -8.25 -11.516 -2.68 1 90.62 141 ARG B CA 1
ATOM 2413 C C . ARG B 1 141 ? -8.234 -12.328 -1.389 1 90.62 141 ARG B C 1
ATOM 2415 O O . ARG B 1 141 ? -9.289 -12.688 -0.862 1 90.62 141 ARG B O 1
ATOM 2422 N N . ARG B 1 142 ? -7.105 -12.594 -0.941 1 86.44 142 ARG B N 1
ATOM 2423 C CA . ARG B 1 142 ? -6.988 -13.312 0.323 1 86.44 142 ARG B CA 1
ATOM 2424 C C . ARG B 1 142 ? -7.676 -12.555 1.452 1 86.44 142 ARG B C 1
ATOM 2426 O O . ARG B 1 142 ? -8.438 -13.133 2.229 1 86.44 142 ARG B O 1
ATOM 2433 N N . GLY B 1 143 ? -7.344 -11.312 1.6 1 84.81 143 GLY B N 1
ATOM 2434 C CA . GLY B 1 143 ? -7.988 -10.484 2.604 1 84.81 143 GLY B CA 1
ATOM 2435 C C . GLY B 1 143 ? -9.492 -10.398 2.43 1 84.81 143 GLY B C 1
ATOM 2436 O O . GLY B 1 143 ? -10.242 -10.5 3.404 1 84.81 143 GLY B O 1
ATOM 2437 N N . PHE B 1 144 ? -9.898 -10.227 1.216 1 89.12 144 PHE B N 1
ATOM 2438 C CA . PHE B 1 144 ? -11.32 -10.133 0.911 1 89.12 144 PHE B CA 1
ATOM 2439 C C . PHE B 1 144 ? -12.047 -11.414 1.312 1 89.12 144 PHE B C 1
ATOM 2441 O O . PHE B 1 144 ? -13.102 -11.359 1.952 1 89.12 144 PHE B O 1
ATOM 2448 N N . THR B 1 145 ? -11.445 -12.508 0.929 1 87.44 145 THR B N 1
ATOM 2449 C CA . THR B 1 145 ? -12.062 -13.797 1.222 1 87.44 145 THR B CA 1
ATOM 2450 C C . THR B 1 145 ? -12.133 -14.031 2.729 1 87.44 145 THR B C 1
ATOM 2452 O O . THR B 1 145 ? -13.102 -14.609 3.225 1 87.44 145 THR B O 1
ATOM 2455 N N . ALA B 1 146 ? -11.125 -13.539 3.436 1 83.75 146 ALA B N 1
ATOM 2456 C CA . ALA B 1 146 ? -11.094 -13.688 4.887 1 83.75 146 ALA B CA 1
ATOM 2457 C C . ALA B 1 146 ? -12.227 -12.906 5.543 1 83.75 146 ALA B C 1
ATOM 2459 O O . ALA B 1 146 ? -12.789 -13.344 6.555 1 83.75 146 ALA B O 1
ATOM 2460 N N . PHE B 1 147 ? -12.625 -11.836 4.969 1 84.88 147 PHE B N 1
ATOM 2461 C CA . PHE B 1 147 ? -13.656 -10.992 5.562 1 84.88 147 PHE B CA 1
ATOM 2462 C C . PHE B 1 147 ? -15.023 -11.312 4.965 1 84.88 147 PHE B C 1
ATOM 2464 O O . PHE B 1 147 ? -16.062 -10.914 5.512 1 84.88 147 PHE B O 1
ATOM 2471 N N . ASP B 1 148 ? -15.008 -12.023 3.854 1 85.44 148 ASP B N 1
ATOM 2472 C CA . ASP B 1 148 ? -16.25 -12.469 3.225 1 85.44 148 ASP B CA 1
ATOM 2473 C C . ASP B 1 148 ? -16.531 -13.93 3.551 1 85.44 148 ASP B C 1
ATOM 2475 O O . ASP B 1 148 ? -16.688 -14.758 2.646 1 85.44 148 ASP B O 1
ATOM 2479 N N . ALA B 1 149 ? -16.781 -14.117 4.77 1 77.62 149 ALA B N 1
ATOM 2480 C CA . ALA B 1 149 ? -16.969 -15.484 5.234 1 77.62 149 ALA B CA 1
ATOM 2481 C C . ALA B 1 149 ? -18.203 -16.125 4.578 1 77.62 149 ALA B C 1
ATOM 2483 O O . ALA B 1 149 ? -18.203 -17.328 4.32 1 77.62 149 ALA B O 1
ATOM 2484 N N . GLN B 1 150 ? -19.156 -15.367 4.25 1 80.31 150 GLN B N 1
ATOM 2485 C CA . GLN B 1 150 ? -20.391 -15.914 3.693 1 80.31 150 GLN B CA 1
ATOM 2486 C C . GLN B 1 150 ? -20.359 -15.891 2.168 1 80.31 150 GLN B C 1
ATOM 2488 O O . GLN B 1 150 ? -21.328 -16.312 1.518 1 80.31 150 GLN B O 1
ATOM 2493 N N . ARG B 1 151 ? -19.234 -15.484 1.601 1 83.38 151 ARG B N 1
ATOM 2494 C CA . ARG B 1 151 ? -19.016 -15.477 0.156 1 83.38 151 ARG B CA 1
ATOM 2495 C C . ARG B 1 151 ? -20.141 -14.727 -0.556 1 83.38 151 ARG B C 1
ATOM 2497 O O . ARG B 1 151 ? -20.734 -15.242 -1.511 1 83.38 151 ARG B O 1
ATOM 2504 N N . THR B 1 152 ? -20.594 -13.625 -0.022 1 83.81 152 THR B N 1
ATOM 2505 C CA . THR B 1 152 ? -21.641 -12.789 -0.587 1 83.81 152 THR B CA 1
ATOM 2506 C C . THR B 1 152 ? -21.094 -11.891 -1.69 1 83.81 152 THR B C 1
ATOM 2508 O O . THR B 1 152 ? -21.859 -11.305 -2.463 1 83.81 152 THR B O 1
ATOM 2511 N N . GLY B 1 153 ? -19.797 -11.836 -1.834 1 83.94 153 GLY B N 1
ATOM 2512 C CA . GLY B 1 153 ? -19.172 -10.953 -2.807 1 83.94 153 GLY B CA 1
ATOM 2513 C C . GLY B 1 153 ? -19 -9.539 -2.301 1 83.94 153 GLY B C 1
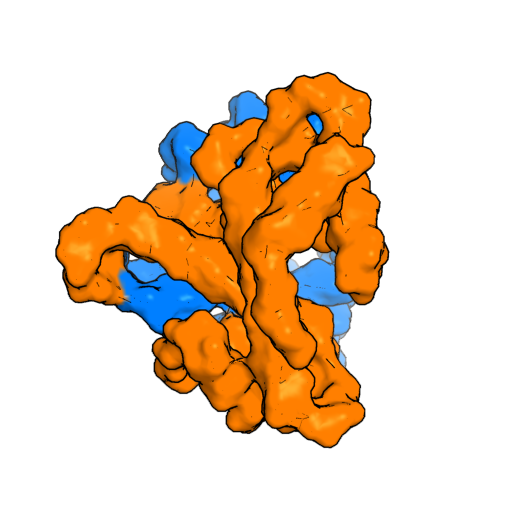ATOM 2514 O O . GLY B 1 153 ? -18.578 -8.648 -3.051 1 83.94 153 GLY B O 1
ATOM 2515 N N . LYS B 1 154 ? -19.453 -9.305 -1.068 1 88.06 154 LYS B N 1
ATOM 2516 C CA . LYS B 1 154 ? -19.266 -8.008 -0.416 1 88.06 154 LYS B CA 1
ATOM 2517 C C . LYS B 1 154 ? -18.719 -8.188 0.997 1 88.06 154 LYS B C 1
ATOM 2519 O O . LYS B 1 154 ? -18.984 -9.188 1.656 1 88.06 154 LYS B O 1
ATOM 2524 N N . VAL B 1 155 ? -17.969 -7.324 1.389 1 88.12 155 VAL B N 1
ATOM 2525 C CA . VAL B 1 155 ? -17.453 -7.355 2.754 1 88.12 155 VAL B CA 1
ATOM 2526 C C . VAL B 1 155 ? -17.875 -6.09 3.496 1 88.12 155 VAL B C 1
ATOM 2528 O O . VAL B 1 155 ? -17.984 -5.016 2.898 1 88.12 155 VAL B O 1
ATOM 2531 N N . ASP B 1 156 ? -18.219 -6.293 4.691 1 87.19 156 ASP B N 1
ATOM 2532 C CA . ASP B 1 156 ? -18.516 -5.188 5.594 1 87.19 156 ASP B CA 1
ATOM 2533 C C . ASP B 1 156 ? -17.328 -4.891 6.508 1 87.19 156 ASP B C 1
ATOM 2535 O O . ASP B 1 156 ? -16.984 -5.703 7.371 1 87.19 156 ASP B O 1
ATOM 2539 N N . LEU B 1 157 ? -16.781 -3.752 6.238 1 89.81 157 LEU B N 1
ATOM 2540 C CA . LEU B 1 157 ? -15.547 -3.469 6.953 1 89.81 157 LEU B CA 1
ATOM 2541 C C . LEU B 1 157 ? -15.672 -2.188 7.773 1 89.81 157 LEU B C 1
ATOM 2543 O O . LEU B 1 157 ? -16.234 -1.2 7.305 1 89.81 157 LEU B O 1
ATOM 2547 N N . THR B 1 158 ? -15.227 -2.293 9.031 1 91.38 158 THR B N 1
ATOM 2548 C CA . THR B 1 158 ? -14.969 -1.076 9.789 1 91.38 158 THR B CA 1
ATOM 2549 C C . THR B 1 158 ? -13.68 -0.412 9.312 1 91.38 158 THR B C 1
ATOM 2551 O O . THR B 1 158 ? -12.953 -0.969 8.484 1 91.38 158 THR B O 1
ATOM 2554 N N . PHE B 1 159 ? -13.461 0.775 9.812 1 92.12 159 PHE B N 1
ATOM 2555 C CA . PHE B 1 159 ? -12.219 1.453 9.453 1 92.12 159 PHE B CA 1
ATOM 2556 C C . PHE B 1 159 ? -11.008 0.623 9.867 1 92.12 159 PHE B C 1
ATOM 2558 O O . PHE B 1 159 ? -10.07 0.448 9.086 1 92.12 159 PHE B O 1
ATOM 2565 N N . ASN B 1 160 ? -11.039 0.106 11.039 1 92.75 160 ASN B N 1
ATOM 2566 C CA . ASN B 1 160 ? -9.945 -0.723 11.531 1 92.75 160 ASN B CA 1
ATOM 2567 C C . ASN B 1 160 ? -9.719 -1.941 10.641 1 92.75 160 ASN B C 1
ATOM 2569 O O . ASN B 1 160 ? -8.57 -2.301 10.352 1 92.75 160 ASN B O 1
ATOM 2573 N N . GLN B 1 161 ? -10.773 -2.494 10.227 1 88.44 161 GLN B N 1
ATOM 2574 C CA . GLN B 1 161 ? -10.672 -3.668 9.367 1 88.44 161 GLN B CA 1
ATOM 2575 C C . GLN B 1 161 ? -10.125 -3.297 7.992 1 88.44 161 GLN B C 1
ATOM 2577 O O . GLN B 1 161 ? -9.352 -4.055 7.398 1 88.44 161 GLN B O 1
ATOM 2582 N N . LEU B 1 162 ? -10.547 -2.16 7.535 1 89.25 162 LEU B N 1
ATOM 2583 C CA . LEU B 1 162 ? -10.008 -1.671 6.27 1 89.25 162 LEU B CA 1
ATOM 2584 C C . LEU B 1 162 ? -8.508 -1.422 6.375 1 89.25 162 LEU B C 1
ATOM 2586 O O . LEU B 1 162 ? -7.746 -1.812 5.488 1 89.25 162 LEU B O 1
ATOM 2590 N N . VAL B 1 163 ? -8.102 -0.793 7.418 1 91 163 VAL B N 1
ATOM 2591 C CA . VAL B 1 163 ? -6.691 -0.509 7.648 1 91 163 VAL B CA 1
ATOM 2592 C C . VAL B 1 163 ? -5.91 -1.818 7.738 1 91 163 VAL B C 1
ATOM 2594 O O . VAL B 1 163 ? -4.844 -1.952 7.137 1 91 163 VAL B O 1
ATOM 2597 N N . TYR B 1 164 ? -6.41 -2.711 8.43 1 87.69 164 TYR B N 1
ATOM 2598 C CA . TYR B 1 164 ? -5.797 -4.027 8.562 1 87.69 164 TYR B CA 1
ATOM 2599 C C . TYR B 1 164 ? -5.617 -4.691 7.203 1 87.69 164 TYR B C 1
ATOM 2601 O O . TYR B 1 164 ? -4.52 -5.125 6.855 1 87.69 164 TYR B O 1
ATOM 2609 N N . CYS B 1 165 ? -6.656 -4.715 6.441 1 83.62 165 CYS B N 1
ATOM 2610 C CA . CYS B 1 165 ? -6.633 -5.344 5.125 1 83.62 165 CYS B CA 1
ATOM 2611 C C . CYS B 1 165 ? -5.664 -4.625 4.191 1 83.62 165 CYS B C 1
ATOM 2613 O O . CYS B 1 165 ? -4.871 -5.266 3.502 1 83.62 165 CYS B O 1
ATOM 2615 N N . ALA B 1 166 ? -5.711 -3.338 4.195 1 86.94 166 ALA B N 1
ATOM 2616 C CA . ALA B 1 166 ? -4.902 -2.529 3.289 1 86.94 166 ALA B CA 1
ATOM 2617 C C . ALA B 1 166 ? -3.424 -2.607 3.654 1 86.94 166 ALA B C 1
ATOM 2619 O O . ALA B 1 166 ? -2.555 -2.488 2.787 1 86.94 166 ALA B O 1
ATOM 2620 N N . SER B 1 167 ? -3.113 -2.758 4.926 1 85.81 167 SER B N 1
ATOM 2621 C CA . SER B 1 167 ? -1.729 -2.836 5.375 1 85.81 167 SER B CA 1
ATOM 2622 C C . SER B 1 167 ? -1.03 -4.07 4.812 1 85.81 167 SER B C 1
ATOM 2624 O O . SER B 1 167 ? 0.188 -4.066 4.621 1 85.81 167 SER B O 1
ATOM 2626 N N . TYR B 1 168 ? -1.756 -5.043 4.523 1 76.94 168 TYR B N 1
ATOM 2627 C CA . TYR B 1 168 ? -1.177 -6.262 3.965 1 76.94 168 TYR B CA 1
ATOM 2628 C C . TYR B 1 168 ? -1.026 -6.148 2.453 1 76.94 168 TYR B C 1
ATOM 2630 O O . TYR B 1 168 ? -0.279 -6.914 1.839 1 76.94 168 TYR B O 1
ATOM 2638 N N . LEU B 1 169 ? -1.8 -5.23 1.862 1 74.94 169 LEU B N 1
ATOM 2639 C CA . LEU B 1 169 ? -1.786 -5.031 0.417 1 74.94 169 LEU B CA 1
ATOM 2640 C C . LEU B 1 169 ? -0.62 -4.141 0.004 1 74.94 169 LEU B C 1
ATOM 2642 O O . LEU B 1 169 ? -0.152 -4.211 -1.135 1 74.94 169 LEU B O 1
ATOM 2646 N N . ALA B 1 170 ? -0.296 -3.27 0.953 1 60.47 170 ALA B N 1
ATOM 2647 C CA . ALA B 1 170 ? 0.715 -2.273 0.607 1 60.47 170 ALA B CA 1
ATOM 2648 C C . ALA B 1 170 ? 2.123 -2.84 0.772 1 60.47 170 ALA B C 1
ATOM 2650 O O . ALA B 1 170 ? 2.363 -3.672 1.65 1 60.47 170 ALA B O 1
#

Solvent-accessible surface area (backbone atoms only — not comparable to full-atom values): 18346 Å² total; per-residue (Å²): 125,75,77,75,49,67,64,56,49,48,51,34,48,63,70,37,32,83,78,70,74,66,45,31,42,35,69,38,43,31,54,31,37,39,72,74,71,41,87,64,52,63,70,54,24,44,50,50,29,59,64,49,26,85,81,72,75,64,35,29,39,67,66,40,44,38,52,48,50,51,48,54,49,50,51,52,50,30,46,49,67,68,30,68,83,47,71,47,38,43,67,85,48,43,60,61,35,37,42,71,74,70,43,84,66,50,72,65,23,44,49,34,45,49,55,56,65,31,82,79,71,72,60,53,37,38,65,69,46,50,48,52,51,51,51,33,52,52,34,45,49,52,48,47,52,68,60,19,77,79,67,75,64,46,28,78,33,38,66,46,51,45,46,30,49,37,28,66,46,76,125,74,76,75,48,67,63,56,47,49,51,35,49,64,69,38,33,80,79,70,72,66,46,32,41,35,70,38,43,32,52,32,37,40,75,73,70,41,85,64,51,64,69,52,24,45,50,50,29,58,64,51,26,85,80,71,75,61,36,28,38,66,67,40,44,39,51,48,51,50,47,54,50,50,50,52,49,29,48,50,68,69,30,68,83,48,72,46,38,43,68,85,49,43,60,62,36,38,42,73,75,71,41,84,65,50,72,66,24,43,50,32,46,49,56,56,62,30,82,78,70,71,60,54,35,37,66,67,43,49,47,52,52,50,50,34,51,52,33,44,48,53,45,47,50,68,60,19,77,80,67,74,63,46,28,79,32,38,64,47,52,45,45,29,49,36,28,66,46,76

Radius of gyration: 21.38 Å; Cα contacts (8 Å, |Δi|>4): 429; chains: 2; bounding box: 43×64×50 Å

Nearest PDB structures (foldseek):
  4q04-assembly1_A  TM=7.184E-01  e=1.451E-07  Entamoeba histolytica
  3sib-assembly1_A  TM=7.126E-01  e=5.471E-07  Entamoeba histolytica
  2x0g-assembly1_B  TM=4.055E-01  e=1.352E-05  Homo sapiens
  8aht-assembly2_C  TM=4.074E-01  e=2.775E-05  Plasmodium falciparum
  6hcs-assembly1_A  TM=3.831E-01  e=1.352E-05  Homo sapiens

Sequence (340 aa):
MAGVDPYVARLWFESVDADNSGLLDAKELRQALEIGGLGYSLQQAHQFVRAFDSKGNHKLNVNEFVELHRFLSAVTDAFTAVAKGSKTITAADAPQVLARLGYTLDPHALNAVLLRHDTDVSGTFARDDFLRISLFLHTARRGFTAFDAQRTGKVDLTFNQLVYCASYLAMAGVDPYVARLWFESVDADNSGLLDAKELRQALEIGGLGYSLQQAHQFVRAFDSKGNHKLNVNEFVELHRFLSAVTDAFTAVAKGSKTITAADAPQVLARLGYTLDPHALNAVLLRHDTDVSGTFARDDFLRISLFLHTARRGFTAFDAQRTGKVDLTFNQLVYCASYLA

Organism: Chlamydomonas reinhardtii (NCBI:txid3055)

Foldseek 3Di:
DPQPDLVLLLVLVVVQVVVPPQWAALVSLQSSVVVVVDHDDSVVSQLLQLLQVPPPPRIDGSVSSSVSSSLLVQLVVLCCVQCVPPQKDALVCLQSSVVSVPDHDDPVVSVVLQVVLPVVVPRIGGSVSSVLSSSLVSLLVVLQCVQPVVVPVDGDDDPVSVCVSVVSSD/DPQPDLVLLLVLVVVQVVVPPQWAALVSLQSSVVVVVDHDDSVVSQLLQLLQVPPPPRIDGSVSSSVSSSLLVQLVVLCCVQCVPPQKDALVCLQSSVVSVVDHDDPVVSVVLQVVLPVVVPRIGGSVSSVLSSSLVSLLVVLQCVQPVVVPVDGDDDPVSVCVSVVSSD

pLDDT: mean 88.34, std 8.42, range [39.94, 96.75]

Secondary structure (DSSP, 8-state):
-----HHHHHHHHHHH-TT-SS-B-HHHHHHHHHHTT----HHHHHHHHHHH-SSSSS-B-HHHHHHHHHHHHHHHHHHHHHHTT-SEEEGGGHHHHHHHTT----HHHHHHHHHHH-TT--SEEEHHHHHHHHHHHHHHHHHHHHH-TT--SEEEEEHHHHHHHHHHH-/-----HHHHHHHHHHH-TT-SS-B-HHHHHHHHHHTT----HHHHHHHHHHH-SSSSS-B-HHHHHHHHHHHHHHHHHHHHHHTT-SEEEGGGHHHHHHHTT----HHHHHHHHHHH-TT--SEEEHHHHHHHHHHHHHHHHHHHHH-TT--SEEEEEHHHHHHHHHHH-

InterPro domains:
  IPR002048 EF-hand domain [PF13499] (13-68)
  IPR002048 EF-hand domain [PS50222] (13-39)
  IPR002048 EF-hand domain [PS50222] (40-75)
  IPR011992 EF-hand domain pair [SSF47473] (10-165)
  IPR018247 EF-Hand 1, calcium-binding site [PS00018] (17-29)
  IPR051426 Peflin/Sorcin Calcium-Binding [PTHR46212] (7-169)